Protein AF-A0A8J3R8L0-F1 (afdb_monomer)

Sequence (185 aa):
MNDTPLWLREAEAAKARGEQARTRAADDRARWIAKGVEEYGRGGRTRAAELLGISVGEVDKALARARGLARPTMLPDTDELLERLYALELATLPPLPATGWQVLAHIVRGTIVDVTWLCDPGELLAQEVDDLDPGEIPAGVDGVALAGACRAWSRTQALAVIDALAVGDLARLPAVNSPAGSAAR

pLDDT: mean 87.13, std 13.36, range [36.94, 98.06]

Solvent-accessible surface area (backbone atoms only — not comparable to full-atom values): 10612 Å² total; per-residue (Å²): 132,88,79,74,52,68,70,58,55,51,51,51,51,50,51,51,50,52,52,50,51,53,50,50,53,54,48,51,52,11,42,53,51,42,49,51,24,59,76,54,46,89,64,12,54,59,52,48,13,61,76,70,76,49,53,54,68,56,45,52,52,26,40,61,56,32,72,79,48,78,79,83,75,90,64,69,57,73,66,60,44,49,53,53,51,30,55,55,40,38,73,69,47,82,60,40,47,59,67,55,54,50,52,51,31,53,49,52,70,75,49,88,85,54,80,72,45,75,72,49,30,13,53,53,54,16,49,59,44,68,68,50,54,78,87,74,52,58,91,93,58,58,54,68,60,51,21,50,51,31,53,70,39,52,58,66,39,29,48,34,49,50,52,33,37,64,76,64,43,64,87,68,50,49,56,42,83,73,78,81,70,86,75,84,124

Secondary structure (DSSP, 8-state):
-----HHHHHHHHHHHHHHHHHHHHHHHHHHHHHHHHHHH-TTHHHHHHHHHT--HHHHHHHHHHHTTSPP--SSPPHHHHHHHHHHHHHHTSPPEEHHHHHHHHHHHHHS---GGGGTSHHHHHHHHHHTS-TTTSPTT--HHHHHHHHHHS-HHHHHHHHHHHHTT-GGGS-EE-PPP-----

Radius of gyration: 23.41 Å; Cα contacts (8 Å, |Δi|>4): 150; chains: 1; bounding box: 61×30×71 Å

Organism: NCBI:txid795644

Structure (mmCIF, N/CA/C/O backbone):
data_AF-A0A8J3R8L0-F1
#
_entry.id   AF-A0A8J3R8L0-F1
#
loop_
_atom_site.group_PDB
_atom_site.id
_atom_site.type_symbol
_atom_site.label_atom_id
_atom_site.label_alt_id
_atom_site.label_comp_id
_atom_site.label_asym_id
_atom_site.label_entity_id
_atom_site.label_seq_id
_atom_site.pdbx_PDB_ins_code
_atom_site.Cartn_x
_atom_site.Cartn_y
_atom_site.Cartn_z
_atom_site.occupancy
_atom_site.B_iso_or_equiv
_atom_site.auth_seq_id
_atom_site.auth_comp_id
_atom_site.auth_asym_id
_atom_site.auth_atom_id
_atom_site.pdbx_PDB_model_num
ATOM 1 N N . MET A 1 1 ? -29.050 -0.049 -26.802 1.00 45.94 1 MET A N 1
ATOM 2 C CA . MET A 1 1 ? -27.882 0.386 -26.011 1.00 45.94 1 MET A CA 1
ATOM 3 C C . MET A 1 1 ? -27.273 -0.875 -25.433 1.00 45.94 1 MET A C 1
ATOM 5 O O . MET A 1 1 ? -27.990 -1.596 -24.758 1.00 45.94 1 MET A O 1
ATOM 9 N N . ASN A 1 2 ? -26.038 -1.216 -25.809 1.00 55.94 2 ASN A N 1
ATOM 10 C CA . ASN A 1 2 ? -25.337 -2.347 -25.200 1.00 55.94 2 ASN A CA 1
ATOM 11 C C . ASN A 1 2 ? -24.822 -1.878 -23.840 1.00 55.94 2 ASN A C 1
ATOM 13 O O . ASN A 1 2 ? -23.774 -1.240 -23.775 1.00 55.94 2 ASN A O 1
ATOM 17 N N . ASP A 1 3 ? -25.582 -2.154 -22.783 1.00 77.44 3 ASP A N 1
ATOM 18 C CA . ASP A 1 3 ? -25.098 -1.994 -21.416 1.00 77.44 3 ASP A CA 1
ATOM 19 C C . ASP A 1 3 ? -24.119 -3.127 -21.130 1.00 77.44 3 ASP A C 1
ATOM 21 O O . ASP A 1 3 ? -24.488 -4.217 -20.693 1.00 77.44 3 ASP A O 1
ATOM 25 N N . THR A 1 4 ? -22.846 -2.883 -21.441 1.00 83.12 4 THR A N 1
ATOM 26 C CA . THR A 1 4 ? -21.759 -3.743 -20.986 1.00 83.12 4 THR A CA 1
ATOM 27 C C . THR A 1 4 ? -21.862 -3.859 -19.462 1.00 83.12 4 THR A C 1
ATOM 29 O O . THR A 1 4 ? -21.815 -2.825 -18.784 1.00 83.12 4 THR A O 1
ATOM 32 N N . PRO A 1 5 ? -21.992 -5.079 -18.907 1.00 91.25 5 PRO A N 1
ATOM 33 C CA . PRO A 1 5 ? -22.111 -5.269 -17.469 1.00 91.25 5 PRO A CA 1
ATOM 34 C C . PRO A 1 5 ? -20.956 -4.606 -16.714 1.00 91.25 5 PRO A C 1
ATOM 36 O O . PRO A 1 5 ? -19.809 -4.659 -17.165 1.00 91.25 5 PRO A O 1
ATOM 39 N N . LEU A 1 6 ? -21.243 -4.019 -15.547 1.00 84.38 6 LEU A N 1
ATOM 40 C CA . LEU A 1 6 ? -20.247 -3.316 -14.728 1.00 84.38 6 LEU A CA 1
ATOM 41 C C . LEU A 1 6 ? -19.011 -4.187 -14.451 1.00 84.38 6 LEU A C 1
ATOM 43 O O . LEU A 1 6 ? -17.892 -3.731 -14.651 1.00 84.38 6 LEU A O 1
ATOM 47 N N . TRP A 1 7 ? -19.206 -5.463 -14.103 1.00 88.88 7 TRP A N 1
ATOM 48 C CA . TRP A 1 7 ? -18.100 -6.392 -13.839 1.00 88.88 7 TRP A CA 1
ATOM 49 C C . TRP A 1 7 ? -17.160 -6.568 -15.043 1.00 88.88 7 TRP A C 1
ATOM 51 O O . TRP A 1 7 ? -15.953 -6.711 -14.863 1.00 88.88 7 TRP A O 1
ATOM 61 N N . LEU A 1 8 ? -17.689 -6.531 -16.273 1.00 89.25 8 LEU A N 1
ATOM 62 C CA . LEU A 1 8 ? -16.896 -6.686 -17.493 1.00 89.25 8 LEU A CA 1
ATOM 63 C C . LEU A 1 8 ? -16.085 -5.416 -17.770 1.00 89.25 8 LEU A C 1
ATOM 65 O O . LEU A 1 8 ? -14.902 -5.506 -18.088 1.00 89.25 8 LEU A O 1
ATOM 69 N N . ARG A 1 9 ? -16.685 -4.239 -17.553 1.00 85.12 9 ARG A N 1
ATOM 70 C CA . ARG A 1 9 ? -15.973 -2.954 -17.628 1.00 85.12 9 ARG A CA 1
ATOM 71 C C . ARG A 1 9 ? -14.833 -2.879 -16.611 1.00 85.12 9 ARG A C 1
ATOM 73 O O . ARG A 1 9 ? -13.735 -2.457 -16.965 1.00 85.12 9 ARG A O 1
ATOM 80 N N . GLU A 1 10 ? -15.072 -3.324 -15.379 1.00 77.88 10 GLU A N 1
ATOM 81 C CA . GLU A 1 10 ? -14.047 -3.351 -14.330 1.00 77.88 10 GLU A CA 1
ATOM 82 C C . GLU A 1 10 ? -12.920 -4.343 -14.645 1.00 77.88 10 GLU A C 1
ATOM 84 O O . GLU A 1 10 ? -11.741 -4.016 -14.489 1.00 77.88 10 GLU A O 1
ATOM 89 N N . ALA A 1 11 ? -13.252 -5.528 -15.167 1.00 79.94 11 ALA A N 1
ATOM 90 C CA . ALA A 1 11 ? -12.260 -6.517 -15.587 1.00 79.94 11 ALA A CA 1
ATOM 91 C C . ALA A 1 11 ? -11.386 -6.012 -16.752 1.00 79.94 11 ALA A C 1
ATOM 93 O O . ALA A 1 11 ? -10.164 -6.186 -16.742 1.00 79.94 11 ALA A O 1
ATOM 94 N N . GLU A 1 12 ? -11.981 -5.349 -17.746 1.00 89.69 12 GLU A N 1
ATOM 95 C CA . GLU A 1 12 ? -11.247 -4.735 -18.859 1.00 89.69 12 GLU A CA 1
ATOM 96 C C . GLU A 1 12 ? -10.358 -3.579 -18.391 1.00 89.69 12 GLU A C 1
ATOM 98 O O . GLU A 1 12 ? -9.199 -3.488 -18.805 1.00 89.69 12 GLU A O 1
ATOM 103 N N . ALA A 1 13 ? -10.857 -2.738 -17.482 1.00 77.75 13 ALA A N 1
ATOM 104 C CA . ALA A 1 13 ? -10.071 -1.672 -16.874 1.00 77.75 13 ALA A CA 1
ATOM 105 C C . ALA A 1 13 ? -8.886 -2.234 -16.069 1.00 77.75 13 ALA A C 1
ATOM 107 O O . ALA A 1 13 ? -7.767 -1.735 -16.194 1.00 77.75 13 ALA A O 1
ATOM 108 N N . ALA A 1 14 ? -9.091 -3.310 -15.302 1.00 76.19 14 ALA A N 1
ATOM 109 C CA . ALA A 1 14 ? -8.022 -4.002 -14.583 1.00 76.19 14 ALA A CA 1
ATOM 110 C C . ALA A 1 14 ? -6.966 -4.578 -15.541 1.00 76.19 14 ALA A C 1
ATOM 112 O O . ALA A 1 14 ? -5.767 -4.390 -15.326 1.00 76.19 14 ALA A O 1
ATOM 113 N N . LYS A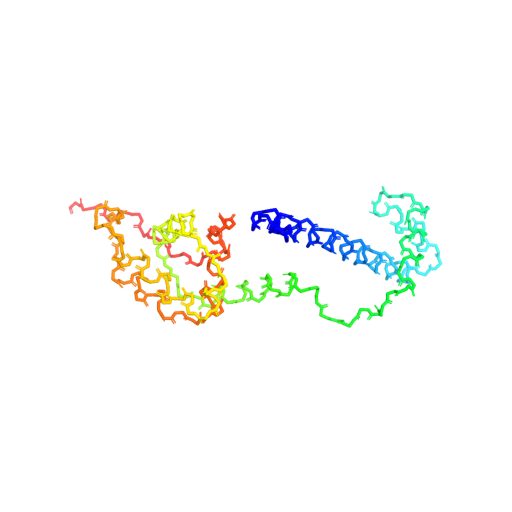 1 15 ? -7.392 -5.203 -16.646 1.00 84.44 15 LYS A N 1
ATOM 114 C CA . LYS A 1 15 ? -6.486 -5.691 -17.696 1.00 84.44 15 LYS A CA 1
ATOM 115 C C . LYS A 1 15 ? -5.679 -4.553 -18.324 1.00 84.44 15 LYS A C 1
ATOM 117 O O . LYS A 1 15 ? -4.471 -4.697 -18.507 1.00 84.44 15 LYS A O 1
ATOM 122 N N . ALA A 1 16 ? -6.324 -3.429 -18.633 1.00 83.56 16 ALA A N 1
ATOM 123 C CA . ALA A 1 16 ? -5.661 -2.257 -19.195 1.00 83.56 16 ALA A CA 1
ATOM 124 C C . ALA A 1 16 ? -4.614 -1.676 -18.230 1.00 83.56 16 ALA A C 1
ATOM 126 O O . ALA A 1 16 ? -3.495 -1.389 -18.656 1.00 83.56 16 ALA A O 1
ATOM 127 N N . ARG A 1 17 ? -4.932 -1.576 -16.929 1.00 77.56 17 ARG A N 1
ATOM 128 C CA . ARG A 1 17 ? -3.967 -1.176 -15.889 1.00 77.56 17 ARG A CA 1
ATOM 129 C C . ARG A 1 17 ? -2.774 -2.132 -15.828 1.00 77.56 17 ARG A C 1
ATOM 131 O O . ARG A 1 17 ? -1.635 -1.675 -15.814 1.00 77.56 17 ARG A O 1
ATOM 138 N N . GLY A 1 18 ? -3.017 -3.443 -15.871 1.00 77.31 18 GLY A N 1
ATOM 139 C CA . GLY A 1 18 ? -1.951 -4.449 -15.875 1.00 77.31 18 GLY A CA 1
ATOM 140 C C . GLY A 1 18 ? -1.012 -4.330 -17.080 1.00 77.31 18 GLY A C 1
ATOM 141 O O . GLY A 1 18 ? 0.204 -4.430 -16.936 1.00 77.31 18 GLY A O 1
ATOM 142 N N . GLU A 1 19 ? -1.549 -4.064 -18.271 1.00 86.31 19 GLU A N 1
ATOM 143 C CA . GLU A 1 19 ? -0.729 -3.879 -19.473 1.00 86.31 19 GLU A CA 1
ATOM 144 C C . GLU A 1 19 ? 0.084 -2.575 -19.434 1.00 86.31 19 GLU A C 1
ATOM 146 O O . GLU A 1 19 ? 1.256 -2.551 -19.822 1.00 86.31 19 GLU A O 1
ATOM 151 N N . GLN A 1 20 ? -0.503 -1.502 -18.897 1.00 76.12 20 GLN A N 1
ATOM 152 C CA . GLN A 1 20 ? 0.219 -0.257 -18.634 1.00 76.12 20 GLN A CA 1
ATOM 153 C C . GLN A 1 20 ? 1.361 -0.475 -17.635 1.00 76.12 20 GLN A C 1
ATOM 155 O O . GLN A 1 20 ? 2.471 -0.015 -17.893 1.00 76.12 20 GLN A O 1
ATOM 160 N N . ALA A 1 21 ? 1.129 -1.214 -16.547 1.00 73.12 21 ALA A N 1
ATOM 161 C CA . ALA A 1 21 ? 2.158 -1.545 -15.562 1.00 73.12 21 ALA A CA 1
ATOM 162 C C . ALA A 1 21 ? 3.311 -2.352 -16.183 1.00 73.12 21 ALA A C 1
ATOM 164 O O . ALA A 1 21 ? 4.474 -2.004 -16.002 1.00 73.12 21 ALA A O 1
ATOM 165 N N . ARG A 1 22 ? 3.014 -3.367 -17.009 1.00 80.81 22 ARG A N 1
ATOM 166 C CA . ARG A 1 22 ? 4.050 -4.121 -17.746 1.00 80.81 22 ARG A CA 1
ATOM 167 C C . ARG A 1 22 ? 4.849 -3.241 -18.699 1.00 80.81 22 ARG A C 1
ATOM 169 O O . ARG A 1 22 ? 6.064 -3.388 -18.800 1.00 80.81 22 ARG A O 1
ATOM 176 N N . THR A 1 23 ? 4.167 -2.337 -19.400 1.00 84.44 23 THR A N 1
ATOM 177 C CA . THR A 1 23 ? 4.804 -1.384 -20.316 1.00 84.44 23 THR A CA 1
ATOM 178 C C . THR A 1 23 ? 5.757 -0.466 -19.555 1.00 84.44 23 THR A C 1
ATOM 180 O O . THR A 1 23 ? 6.905 -0.332 -19.972 1.00 84.44 23 THR A O 1
ATOM 183 N N . ARG A 1 24 ? 5.321 0.091 -18.415 1.00 79.25 24 ARG A N 1
ATOM 184 C CA . ARG A 1 24 ? 6.158 0.917 -17.529 1.00 79.25 24 ARG A CA 1
ATOM 185 C C . ARG A 1 24 ? 7.361 0.138 -17.007 1.00 79.25 24 ARG A C 1
ATOM 187 O O . ARG A 1 24 ? 8.484 0.577 -17.202 1.00 79.25 24 ARG A O 1
ATOM 194 N N . ALA A 1 25 ? 7.156 -1.074 -16.495 1.00 80.69 25 ALA A N 1
ATOM 195 C CA . ALA A 1 25 ? 8.248 -1.923 -16.021 1.00 80.69 25 ALA A CA 1
ATOM 196 C C . ALA A 1 25 ? 9.279 -2.235 -17.127 1.00 80.69 25 ALA A C 1
ATOM 198 O O . ALA A 1 25 ? 10.489 -2.232 -16.891 1.00 80.69 25 ALA A O 1
ATOM 199 N N . ALA A 1 26 ? 8.823 -2.476 -18.362 1.00 86.38 26 ALA A N 1
ATOM 200 C CA . ALA A 1 26 ? 9.709 -2.667 -19.509 1.00 86.38 26 ALA A CA 1
ATOM 201 C C . ALA A 1 26 ? 10.465 -1.381 -19.889 1.00 86.38 26 ALA A C 1
ATOM 203 O O . ALA A 1 26 ? 11.637 -1.452 -20.269 1.00 86.38 26 ALA A O 1
ATOM 204 N N . ASP A 1 27 ? 9.811 -0.222 -19.784 1.00 87.19 27 ASP A N 1
ATOM 205 C CA . ASP A 1 27 ? 10.409 1.098 -19.997 1.00 87.19 27 ASP A CA 1
ATOM 206 C C . ASP A 1 27 ? 11.475 1.410 -18.941 1.00 87.19 27 ASP A C 1
ATOM 208 O O . ASP A 1 27 ? 12.583 1.819 -19.292 1.00 87.19 27 ASP A O 1
ATOM 212 N N . ASP A 1 28 ? 11.196 1.145 -17.667 1.00 82.94 28 ASP A N 1
ATOM 213 C CA . ASP A 1 28 ? 12.136 1.365 -16.568 1.00 82.94 28 ASP A CA 1
ATOM 214 C C . ASP A 1 28 ? 13.334 0.429 -16.662 1.00 82.94 28 ASP A C 1
ATOM 216 O O . ASP A 1 28 ? 14.484 0.874 -16.588 1.00 82.94 28 ASP A O 1
ATOM 220 N N . ARG A 1 29 ? 13.101 -0.854 -16.962 1.00 88.31 29 ARG A N 1
ATOM 221 C CA . ARG A 1 29 ? 14.186 -1.793 -17.266 1.00 88.31 29 ARG A CA 1
ATOM 222 C C . ARG A 1 29 ? 15.049 -1.286 -18.421 1.00 88.31 29 ARG A C 1
ATOM 224 O O . ARG A 1 29 ? 16.276 -1.337 -18.338 1.00 88.31 29 ARG A O 1
ATOM 231 N N . ALA A 1 30 ? 14.435 -0.781 -19.490 1.00 90.56 30 ALA A N 1
ATOM 232 C CA . ALA A 1 30 ? 15.160 -0.225 -20.627 1.00 90.56 30 ALA A CA 1
ATOM 233 C C . ALA A 1 30 ? 16.004 1.004 -20.245 1.00 90.56 30 ALA A C 1
ATOM 235 O O . ALA A 1 30 ? 17.154 1.107 -20.680 1.00 90.56 30 ALA A O 1
ATOM 236 N N . ARG A 1 31 ? 15.481 1.898 -19.394 1.00 87.12 31 ARG A N 1
ATOM 237 C CA . ARG A 1 31 ? 16.216 3.061 -18.867 1.00 87.12 31 ARG A CA 1
ATOM 238 C C . ARG A 1 31 ? 17.426 2.648 -18.036 1.00 87.12 31 ARG A C 1
ATOM 240 O O . ARG A 1 31 ? 18.515 3.172 -18.263 1.00 87.12 31 ARG A O 1
ATOM 247 N N . TRP A 1 32 ? 17.261 1.703 -17.114 1.00 88.19 32 TRP A N 1
ATOM 248 C CA . TRP A 1 32 ? 18.356 1.235 -16.262 1.00 88.19 32 TRP A CA 1
ATOM 249 C C . TRP A 1 32 ? 19.443 0.509 -17.056 1.00 88.19 32 TRP A C 1
ATOM 251 O O . TRP A 1 32 ? 20.627 0.744 -16.820 1.00 88.19 32 TRP A O 1
ATOM 261 N N . ILE A 1 33 ? 19.064 -0.287 -18.062 1.00 92.12 33 ILE A N 1
ATOM 262 C CA . ILE A 1 33 ? 20.026 -0.887 -18.998 1.00 92.12 33 ILE A CA 1
ATOM 263 C C . ILE A 1 33 ? 20.777 0.203 -19.770 1.00 92.12 33 ILE A C 1
ATOM 265 O O . ILE A 1 33 ? 21.999 0.135 -19.881 1.00 92.12 33 ILE A O 1
ATOM 269 N N . ALA A 1 34 ? 20.078 1.222 -20.280 1.00 90.62 34 ALA A N 1
ATOM 270 C CA . ALA A 1 34 ? 20.713 2.323 -21.001 1.00 90.62 34 ALA A CA 1
ATOM 271 C C . ALA A 1 34 ? 21.715 3.091 -20.132 1.00 90.62 34 ALA A C 1
ATOM 273 O O . ALA A 1 34 ? 22.836 3.332 -20.579 1.00 90.62 34 ALA A O 1
ATOM 274 N N . LYS A 1 35 ? 21.343 3.389 -18.881 1.00 87.44 35 LYS A N 1
ATOM 275 C CA . LYS A 1 35 ? 22.228 4.014 -17.893 1.00 87.44 35 LYS A CA 1
ATOM 276 C C . LYS A 1 35 ? 23.460 3.152 -17.613 1.00 87.44 35 LYS A C 1
ATOM 278 O O . LYS A 1 35 ? 24.574 3.650 -17.710 1.00 87.44 35 LYS A O 1
ATOM 283 N N . GLY A 1 36 ? 23.282 1.858 -17.340 1.00 88.19 36 GLY A N 1
ATOM 284 C CA . GLY A 1 36 ? 24.408 0.954 -17.087 1.00 88.19 36 GLY A CA 1
ATOM 285 C C . GLY A 1 36 ? 25.364 0.856 -18.281 1.00 88.19 36 GLY A C 1
ATOM 286 O O . GLY A 1 36 ? 26.579 0.909 -18.117 1.00 88.19 36 GLY A O 1
ATOM 287 N N . VAL A 1 37 ? 24.836 0.782 -19.508 1.00 93.19 37 VAL A N 1
ATOM 288 C CA . VAL A 1 37 ? 25.662 0.793 -20.729 1.00 93.19 37 VAL A CA 1
ATOM 289 C C . VAL A 1 37 ? 26.445 2.105 -20.874 1.00 93.19 37 VAL A C 1
ATOM 291 O O . VAL A 1 37 ? 27.604 2.057 -21.284 1.00 93.19 37 VAL A O 1
ATOM 294 N N . GLU A 1 38 ? 25.837 3.251 -20.549 1.00 89.94 38 GLU A N 1
ATOM 295 C CA . GLU A 1 38 ? 26.497 4.566 -20.548 1.00 89.94 38 GLU A CA 1
ATOM 296 C C . GLU A 1 38 ? 27.632 4.623 -19.513 1.00 89.94 38 GLU A C 1
ATOM 298 O O . GLU A 1 38 ? 28.750 5.004 -19.862 1.00 89.94 38 GLU A O 1
ATOM 303 N N . GLU A 1 39 ? 27.385 4.165 -18.282 1.00 89.81 39 GLU A N 1
ATOM 304 C CA . GLU A 1 39 ? 28.362 4.155 -17.182 1.00 89.81 39 GLU A CA 1
ATOM 305 C C . GLU A 1 39 ? 29.599 3.292 -17.480 1.00 89.81 39 GLU A C 1
ATOM 307 O O . GLU A 1 39 ? 30.716 3.665 -17.122 1.00 89.81 39 GLU A O 1
ATOM 312 N N . TYR A 1 40 ? 29.437 2.162 -18.178 1.00 89.25 40 TYR A N 1
ATOM 313 C CA . TYR A 1 40 ? 30.560 1.295 -18.560 1.00 89.25 40 TYR A CA 1
ATOM 314 C C . TYR A 1 40 ? 31.335 1.774 -19.801 1.00 89.25 40 TYR A C 1
ATOM 316 O O . TYR A 1 40 ? 32.431 1.276 -20.070 1.00 89.25 40 TYR A O 1
ATOM 324 N N . GLY A 1 41 ? 30.795 2.708 -20.588 1.00 87.00 41 GLY A N 1
ATOM 325 C CA . GLY A 1 41 ? 31.454 3.226 -21.786 1.00 87.00 41 GLY A CA 1
ATOM 326 C C . GLY A 1 41 ? 31.706 2.162 -22.867 1.00 87.00 41 GLY A C 1
ATOM 327 O O . GLY A 1 41 ? 30.803 1.438 -23.303 1.00 87.00 41 GLY A O 1
ATOM 328 N N . ARG A 1 42 ? 32.944 2.079 -23.381 1.00 90.44 42 ARG A N 1
ATOM 329 C CA . ARG A 1 42 ? 33.279 1.174 -24.497 1.00 90.44 42 ARG A CA 1
ATOM 330 C C . ARG A 1 42 ? 33.169 -0.289 -24.049 1.00 90.44 42 ARG A C 1
ATOM 332 O O . ARG A 1 42 ? 33.917 -0.736 -23.194 1.00 90.44 42 ARG A O 1
ATOM 339 N N . GLY A 1 43 ? 32.269 -1.042 -24.684 1.00 91.25 43 GLY A N 1
ATOM 340 C CA . GLY A 1 43 ? 31.977 -2.436 -24.317 1.00 91.25 43 GLY A CA 1
ATOM 341 C C . GLY A 1 43 ? 30.837 -2.594 -23.304 1.00 91.25 43 GLY A C 1
ATOM 342 O O . GLY A 1 43 ? 30.481 -3.723 -22.971 1.00 91.25 43 GLY A O 1
ATOM 343 N N . GLY A 1 44 ? 30.201 -1.494 -22.880 1.00 93.00 44 GLY A N 1
ATOM 344 C CA . GLY A 1 44 ? 29.120 -1.518 -21.893 1.00 93.00 44 GLY A CA 1
ATOM 345 C C . GLY A 1 44 ? 27.944 -2.425 -22.257 1.00 93.00 44 GLY A C 1
ATOM 346 O O . GLY A 1 44 ? 27.346 -3.024 -21.373 1.00 93.00 44 GLY A O 1
ATOM 347 N N . ARG A 1 45 ? 27.653 -2.617 -23.553 1.00 95.62 45 ARG A N 1
ATOM 348 C CA . ARG A 1 45 ? 26.591 -3.533 -24.016 1.00 95.62 45 ARG A CA 1
ATOM 349 C C . ARG A 1 45 ? 26.877 -4.989 -23.668 1.00 95.62 45 ARG A C 1
ATOM 351 O O . ARG A 1 45 ? 26.010 -5.661 -23.122 1.00 95.62 45 ARG A O 1
ATOM 358 N N . THR A 1 46 ? 28.089 -5.457 -23.959 1.00 96.50 46 THR A N 1
ATOM 359 C CA . THR A 1 46 ? 28.524 -6.816 -23.618 1.00 96.50 46 THR A CA 1
ATOM 360 C C . THR A 1 46 ? 28.541 -6.993 -22.108 1.00 96.50 46 THR A C 1
ATOM 362 O O . THR A 1 46 ? 28.031 -7.984 -21.600 1.00 96.50 46 THR A O 1
ATOM 365 N N . ARG A 1 47 ? 29.027 -5.983 -21.377 1.00 93.44 47 ARG A N 1
ATOM 366 C CA . ARG A 1 47 ? 29.091 -6.045 -19.917 1.00 93.44 47 ARG A CA 1
ATOM 367 C C . ARG A 1 47 ? 27.712 -6.078 -19.253 1.00 93.44 47 ARG A C 1
ATOM 369 O O . ARG A 1 47 ? 27.502 -6.855 -18.329 1.00 93.44 47 ARG A O 1
ATOM 376 N N . ALA A 1 48 ? 26.768 -5.273 -19.737 1.00 94.69 48 ALA A N 1
ATOM 377 C CA . ALA A 1 48 ? 25.389 -5.285 -19.259 1.00 94.69 48 ALA A CA 1
ATOM 378 C C . ALA A 1 48 ? 24.689 -6.617 -19.575 1.00 94.69 48 ALA A C 1
ATOM 380 O O . ALA A 1 48 ? 23.978 -7.144 -18.724 1.00 94.69 48 ALA A O 1
ATOM 381 N N . ALA A 1 49 ? 24.923 -7.178 -20.767 1.00 96.19 49 ALA A N 1
ATOM 382 C CA . ALA A 1 49 ? 24.404 -8.488 -21.159 1.00 96.19 49 ALA A CA 1
ATOM 383 C C . ALA A 1 49 ? 24.901 -9.600 -20.217 1.00 96.19 49 ALA A C 1
ATOM 385 O O . ALA A 1 49 ? 24.095 -10.374 -19.706 1.00 96.19 49 ALA A O 1
ATOM 386 N N . GLU A 1 50 ? 26.204 -9.621 -19.918 1.00 95.94 50 GLU A N 1
ATOM 387 C CA . GLU A 1 50 ? 26.812 -10.560 -18.966 1.00 95.94 50 GLU A CA 1
ATOM 388 C C . GLU A 1 50 ? 26.218 -10.436 -17.557 1.00 95.94 50 GLU A C 1
ATOM 390 O O . GLU A 1 50 ? 25.801 -11.436 -16.980 1.00 95.94 50 GLU A O 1
ATOM 395 N N . LEU A 1 51 ? 26.158 -9.218 -17.004 1.00 94.88 51 LEU A N 1
ATOM 396 C CA . LEU A 1 51 ? 25.689 -8.986 -15.631 1.00 94.88 51 LEU A CA 1
ATOM 397 C C . LEU A 1 51 ? 24.211 -9.330 -15.437 1.00 94.88 51 LEU A C 1
ATOM 399 O O . LEU A 1 51 ? 23.819 -9.781 -14.365 1.00 94.88 51 LEU A O 1
ATOM 403 N N . LEU A 1 52 ? 23.394 -9.109 -16.466 1.00 94.25 52 LEU A N 1
ATOM 404 C CA . LEU A 1 52 ? 21.960 -9.385 -16.425 1.00 94.25 52 LEU A CA 1
ATOM 405 C C . LEU A 1 52 ? 21.613 -10.806 -16.887 1.00 94.25 52 LEU A C 1
ATOM 407 O O . LEU A 1 52 ? 20.443 -11.179 -16.827 1.00 94.25 52 LEU A O 1
ATOM 411 N N . GLY A 1 53 ? 22.592 -11.584 -17.366 1.00 95.75 53 GLY A N 1
ATOM 412 C CA . GLY A 1 53 ? 22.364 -12.925 -17.904 1.00 95.75 53 GLY A CA 1
ATOM 413 C C . GLY A 1 53 ? 21.471 -12.941 -19.150 1.00 95.75 53 GLY A C 1
ATOM 414 O O . GLY A 1 53 ? 20.693 -13.875 -19.329 1.00 95.75 53 GLY A O 1
ATOM 415 N N . ILE A 1 54 ? 21.550 -11.907 -19.994 1.00 96.50 54 ILE A N 1
ATOM 416 C CA . ILE A 1 54 ? 20.737 -11.756 -21.214 1.00 96.50 54 ILE A CA 1
ATOM 417 C C . ILE A 1 54 ? 21.607 -11.661 -22.466 1.00 96.50 54 ILE A C 1
ATOM 419 O O . ILE A 1 54 ? 22.816 -11.452 -22.398 1.00 96.50 54 ILE A O 1
ATOM 423 N N . SER A 1 55 ? 20.994 -11.780 -23.641 1.00 97.12 55 SER A N 1
ATOM 424 C CA . SER A 1 55 ? 21.707 -11.601 -24.906 1.00 97.12 55 SER A CA 1
ATOM 425 C C . SER A 1 55 ? 22.020 -10.124 -25.190 1.00 97.12 55 SER A C 1
ATOM 427 O O . SER A 1 55 ? 21.258 -9.219 -24.842 1.00 97.12 55 SER A O 1
ATOM 429 N N . VAL A 1 56 ? 23.107 -9.860 -25.925 1.00 96.00 56 VAL A N 1
ATOM 430 C CA . VAL A 1 56 ? 23.421 -8.499 -26.411 1.00 96.00 56 VAL A CA 1
ATOM 431 C C . VAL A 1 56 ? 22.285 -7.942 -27.281 1.00 96.00 56 VAL A C 1
ATOM 433 O O . VAL A 1 56 ? 21.983 -6.756 -27.213 1.00 96.00 56 VAL A O 1
ATOM 436 N N . GLY A 1 57 ? 21.585 -8.799 -28.033 1.00 96.12 57 GLY A N 1
ATOM 437 C CA . GLY A 1 57 ? 20.414 -8.391 -28.814 1.00 96.12 57 GLY A CA 1
ATOM 438 C C . GLY A 1 57 ? 19.242 -7.900 -27.953 1.00 96.12 57 GLY A C 1
ATOM 439 O O . GLY A 1 57 ? 18.511 -7.001 -28.366 1.00 96.12 57 GLY A O 1
ATOM 440 N N . GLU A 1 58 ? 19.055 -8.438 -26.745 1.00 95.56 58 GLU A N 1
ATOM 441 C CA . GLU A 1 58 ? 18.069 -7.917 -25.787 1.00 95.56 58 GLU A CA 1
ATOM 442 C C . GLU A 1 58 ? 18.497 -6.579 -25.189 1.00 95.56 58 GLU A C 1
ATOM 444 O O . GLU A 1 58 ? 17.651 -5.700 -25.010 1.00 95.56 58 GLU A O 1
ATOM 449 N N . VAL A 1 59 ? 19.799 -6.388 -24.955 1.00 95.69 59 VAL A N 1
ATOM 450 C CA . VAL A 1 59 ? 20.352 -5.079 -24.584 1.00 95.69 59 VAL A CA 1
ATOM 451 C C . VAL A 1 59 ? 20.095 -4.063 -25.698 1.00 95.69 59 VAL A C 1
ATOM 453 O O . VAL A 1 59 ? 19.588 -2.981 -25.422 1.00 95.69 59 VAL A O 1
ATOM 456 N N . ASP A 1 60 ? 20.348 -4.404 -26.962 1.00 95.56 60 ASP A N 1
ATOM 457 C CA . ASP A 1 60 ? 20.093 -3.503 -28.093 1.00 95.56 60 ASP A CA 1
ATOM 458 C C . ASP A 1 60 ? 18.603 -3.143 -28.232 1.00 95.56 60 ASP A C 1
ATOM 460 O O . ASP A 1 60 ? 18.272 -1.979 -28.477 1.00 95.56 60 ASP A O 1
ATOM 464 N N . LYS A 1 61 ? 17.687 -4.099 -28.012 1.00 94.56 61 LYS A N 1
ATOM 465 C CA . LYS A 1 61 ? 16.236 -3.833 -27.965 1.00 94.56 61 LYS A CA 1
ATOM 466 C C . LYS A 1 61 ? 15.870 -2.873 -26.832 1.00 94.56 61 LYS A C 1
ATOM 468 O O . LYS A 1 61 ? 15.099 -1.939 -27.052 1.00 94.56 61 LYS A O 1
ATOM 473 N N . ALA A 1 62 ? 16.435 -3.076 -25.642 1.00 93.25 62 ALA A N 1
ATOM 474 C CA . ALA A 1 62 ? 16.244 -2.184 -24.503 1.00 93.25 62 ALA A CA 1
ATOM 475 C C . ALA A 1 62 ? 16.773 -0.769 -24.802 1.00 93.25 62 ALA A C 1
ATOM 477 O O . ALA A 1 62 ? 16.069 0.210 -24.575 1.00 93.25 62 ALA A O 1
ATOM 478 N N . LEU A 1 63 ? 17.957 -0.648 -25.410 1.00 92.06 63 LEU A N 1
ATOM 479 C CA . LEU A 1 63 ? 18.520 0.640 -25.825 1.00 92.06 63 LEU A CA 1
ATOM 480 C C . LEU A 1 63 ? 17.654 1.344 -26.875 1.00 92.06 63 LEU A C 1
ATOM 482 O O . LEU A 1 63 ? 17.439 2.551 -26.781 1.00 92.06 63 LEU A O 1
ATOM 486 N N . ALA A 1 64 ? 17.152 0.615 -27.875 1.00 92.31 64 ALA A N 1
ATOM 487 C CA . ALA A 1 64 ? 16.259 1.171 -28.888 1.00 92.31 64 ALA A CA 1
ATOM 488 C C . ALA A 1 64 ? 14.963 1.707 -28.263 1.00 92.31 64 ALA A C 1
ATOM 490 O O . ALA A 1 64 ? 14.535 2.809 -28.601 1.00 92.31 64 ALA A O 1
ATOM 491 N N . ARG A 1 65 ? 14.388 0.965 -27.310 1.00 90.62 65 ARG A N 1
ATOM 492 C CA . ARG A 1 65 ? 13.210 1.382 -26.542 1.00 90.62 65 ARG A CA 1
ATOM 493 C C . ARG A 1 65 ? 13.490 2.627 -25.695 1.00 90.62 65 ARG A C 1
ATOM 495 O O . ARG A 1 65 ? 12.709 3.571 -25.731 1.00 90.62 65 ARG A O 1
ATOM 502 N N . ALA A 1 66 ? 14.634 2.671 -25.009 1.00 88.38 66 ALA A N 1
ATOM 503 C CA . ALA A 1 66 ? 15.017 3.781 -24.137 1.00 88.38 66 ALA A CA 1
ATOM 504 C C . ALA A 1 66 ? 15.178 5.125 -24.870 1.00 88.38 66 ALA A C 1
ATOM 506 O O . ALA A 1 66 ? 14.907 6.168 -24.283 1.00 88.38 66 ALA A O 1
ATOM 507 N N . ARG A 1 67 ? 15.563 5.124 -26.157 1.00 85.25 67 ARG A N 1
ATOM 508 C CA . ARG A 1 67 ? 15.724 6.357 -26.961 1.00 85.25 67 ARG A CA 1
ATOM 509 C C . ARG A 1 67 ? 14.443 7.184 -27.094 1.00 85.25 67 ARG A C 1
ATOM 511 O O . ARG A 1 67 ? 14.537 8.387 -27.302 1.00 85.25 67 ARG A O 1
ATOM 518 N N . GLY A 1 68 ? 13.274 6.545 -27.019 1.00 75.00 68 GLY A N 1
ATOM 519 C CA . GLY A 1 68 ? 11.973 7.216 -27.099 1.00 75.00 68 GLY A CA 1
ATOM 520 C C . GLY A 1 68 ? 11.433 7.695 -25.750 1.00 75.00 68 GLY A C 1
ATOM 521 O O . GLY A 1 68 ? 10.377 8.320 -25.709 1.00 75.00 68 GLY A O 1
ATOM 522 N N . LEU A 1 69 ? 12.123 7.393 -24.648 1.00 80.12 69 LEU A N 1
ATOM 523 C CA . LEU A 1 69 ? 11.675 7.726 -23.303 1.00 80.12 69 LEU A CA 1
ATOM 524 C C . LEU A 1 69 ? 12.298 9.050 -22.852 1.00 80.12 69 LEU A C 1
ATOM 526 O O . LEU A 1 69 ? 13.485 9.299 -23.066 1.00 80.12 69 LEU A O 1
ATOM 530 N N . ALA A 1 70 ? 11.506 9.892 -22.185 1.00 66.19 70 ALA A N 1
ATOM 531 C CA . ALA A 1 70 ? 12.038 11.064 -21.500 1.00 66.19 70 ALA A CA 1
ATOM 532 C C . ALA A 1 70 ? 13.109 10.637 -20.479 1.00 66.19 70 ALA A C 1
ATOM 534 O O . ALA A 1 70 ? 12.964 9.612 -19.803 1.00 66.19 70 ALA A O 1
ATOM 535 N N . ARG A 1 71 ? 14.191 11.422 -20.377 1.00 60.62 71 ARG A N 1
ATOM 536 C CA . ARG A 1 71 ? 15.290 11.164 -19.434 1.00 60.62 71 ARG A CA 1
ATOM 537 C C . ARG A 1 71 ? 14.717 11.122 -18.007 1.00 60.62 71 ARG A C 1
ATOM 539 O O . ARG A 1 71 ? 13.933 12.012 -17.679 1.00 60.62 71 ARG A O 1
ATOM 546 N N . PRO A 1 72 ? 15.066 10.127 -17.173 1.00 59.31 72 PRO A N 1
ATOM 547 C CA . PRO A 1 72 ? 14.435 9.972 -15.870 1.00 59.31 72 PRO A CA 1
ATOM 548 C C . PRO A 1 72 ? 14.682 11.203 -14.994 1.00 59.31 72 PRO A C 1
ATOM 550 O O . PRO A 1 72 ? 15.811 11.508 -14.612 1.00 59.31 72 PRO A O 1
ATOM 553 N N . THR A 1 73 ? 13.611 11.919 -14.675 1.00 57.03 73 THR A N 1
ATOM 554 C CA . THR A 1 73 ? 13.586 12.966 -13.659 1.00 57.03 73 THR A CA 1
ATOM 555 C C . THR A 1 73 ? 13.465 12.305 -12.291 1.00 57.03 73 THR A C 1
ATOM 557 O O . THR A 1 73 ? 12.352 12.143 -11.822 1.00 57.03 73 THR A O 1
ATOM 560 N N . MET A 1 74 ? 14.609 11.890 -11.731 1.00 64.94 74 MET A N 1
ATOM 561 C CA . MET A 1 74 ? 15.035 11.709 -10.318 1.00 64.94 74 MET A CA 1
ATOM 562 C C . MET A 1 74 ? 14.070 11.219 -9.207 1.00 64.94 74 MET A C 1
ATOM 564 O O . MET A 1 74 ? 14.557 10.923 -8.120 1.00 64.94 74 MET A O 1
ATOM 568 N N . LEU A 1 75 ? 12.763 11.099 -9.417 1.00 67.56 75 LEU A N 1
ATOM 569 C CA . LEU A 1 75 ? 11.839 10.432 -8.508 1.00 67.56 75 LEU A CA 1
ATOM 570 C C . LEU A 1 75 ? 11.657 8.972 -8.951 1.00 67.56 75 LEU A C 1
ATOM 572 O O . LEU A 1 75 ? 11.694 8.705 -10.158 1.00 67.56 75 LEU A O 1
ATOM 576 N N . PRO A 1 76 ? 11.476 8.041 -7.996 1.00 70.56 76 PRO A N 1
ATOM 577 C CA . PRO A 1 76 ? 11.010 6.690 -8.285 1.00 70.56 76 PRO A CA 1
ATOM 578 C C . PRO A 1 76 ? 9.722 6.693 -9.114 1.00 70.56 76 PRO A C 1
ATOM 580 O O . PRO A 1 76 ? 9.041 7.721 -9.219 1.00 70.56 76 PRO A O 1
ATOM 583 N N . ASP A 1 77 ? 9.366 5.544 -9.685 1.00 74.56 77 ASP A N 1
ATOM 584 C CA . ASP A 1 77 ? 8.030 5.392 -10.254 1.00 74.56 77 ASP A CA 1
ATOM 585 C C . ASP A 1 77 ? 6.942 5.593 -9.176 1.00 74.56 77 ASP A C 1
ATOM 587 O O . ASP A 1 77 ? 7.215 5.670 -7.976 1.00 74.56 77 ASP A O 1
ATOM 591 N N . THR A 1 78 ? 5.692 5.773 -9.608 1.00 81.94 78 THR A N 1
ATOM 592 C CA . THR A 1 78 ? 4.589 6.102 -8.693 1.00 81.94 78 THR A CA 1
ATOM 593 C C . THR A 1 78 ? 4.356 5.022 -7.639 1.00 81.94 78 THR A C 1
ATOM 595 O O . THR A 1 78 ? 4.001 5.370 -6.514 1.00 81.94 78 THR A O 1
ATOM 598 N N . ASP A 1 79 ? 4.574 3.753 -7.981 1.00 80.00 79 ASP A N 1
ATOM 599 C CA . ASP A 1 79 ? 4.289 2.628 -7.095 1.00 80.00 79 ASP A CA 1
ATOM 600 C C . ASP A 1 79 ? 5.390 2.517 -6.030 1.00 80.00 79 ASP A C 1
ATOM 602 O O . ASP A 1 79 ? 5.088 2.480 -4.839 1.00 80.00 79 ASP A O 1
ATOM 606 N N . GLU A 1 80 ? 6.664 2.608 -6.429 1.00 79.69 80 GLU A N 1
ATOM 607 C CA . GLU A 1 80 ? 7.805 2.663 -5.506 1.00 79.69 80 GLU A CA 1
ATOM 608 C C . GLU A 1 80 ? 7.736 3.912 -4.614 1.00 79.69 80 GLU A C 1
ATOM 610 O O . GLU A 1 80 ? 8.033 3.859 -3.417 1.00 79.69 80 GLU A O 1
ATOM 615 N N . LEU A 1 81 ? 7.337 5.059 -5.172 1.00 87.00 81 LEU A N 1
ATOM 616 C CA . LEU A 1 81 ? 7.157 6.280 -4.392 1.00 87.00 81 LEU A CA 1
ATOM 617 C C . LEU A 1 81 ? 6.067 6.096 -3.331 1.00 87.00 81 LEU A C 1
ATOM 619 O O . LEU A 1 81 ? 6.281 6.481 -2.181 1.00 87.00 81 LEU A O 1
ATOM 623 N N . LEU A 1 82 ? 4.925 5.511 -3.698 1.00 90.25 82 LEU A N 1
ATOM 624 C CA . LEU A 1 82 ? 3.825 5.262 -2.771 1.00 90.25 82 LEU A CA 1
ATOM 625 C C . LEU A 1 82 ? 4.229 4.262 -1.683 1.00 90.25 82 LEU A C 1
ATOM 627 O O . LEU A 1 82 ? 4.011 4.536 -0.506 1.00 90.25 82 LEU A O 1
ATOM 631 N N . GLU A 1 83 ? 4.891 3.163 -2.052 1.00 88.50 83 GLU A N 1
ATOM 632 C CA . GLU A 1 83 ? 5.395 2.163 -1.108 1.00 88.50 83 GLU A CA 1
ATOM 633 C C . GLU A 1 83 ? 6.355 2.789 -0.086 1.00 88.50 83 GLU A C 1
ATOM 635 O O . GLU A 1 83 ? 6.225 2.567 1.122 1.00 88.50 83 GLU A O 1
ATOM 640 N N . ARG A 1 84 ? 7.290 3.627 -0.556 1.00 89.81 84 ARG A N 1
ATOM 641 C CA . ARG A 1 84 ? 8.233 4.355 0.304 1.00 89.81 84 ARG A CA 1
ATOM 642 C C . ARG A 1 84 ? 7.527 5.355 1.214 1.00 89.81 84 ARG A C 1
ATOM 644 O O . ARG A 1 84 ? 7.890 5.452 2.384 1.00 89.81 84 ARG A O 1
ATOM 651 N N . LEU A 1 85 ? 6.535 6.088 0.706 1.00 93.94 85 LEU A N 1
ATOM 652 C CA . LEU A 1 85 ? 5.735 7.008 1.518 1.00 93.94 85 LEU A CA 1
ATOM 653 C C . LEU A 1 85 ? 4.967 6.247 2.602 1.00 93.94 85 LEU A C 1
ATOM 655 O O . LEU A 1 85 ? 5.032 6.628 3.765 1.00 93.94 85 LEU A O 1
ATOM 659 N N . TYR A 1 86 ? 4.323 5.132 2.261 1.00 95.94 86 TYR A N 1
ATOM 660 C CA . TYR A 1 86 ? 3.614 4.297 3.233 1.00 95.94 86 TYR A CA 1
ATOM 661 C C . TYR A 1 86 ? 4.550 3.710 4.283 1.00 95.94 86 TYR A C 1
ATOM 663 O O . TYR A 1 86 ? 4.229 3.748 5.466 1.00 95.94 86 TYR A O 1
ATOM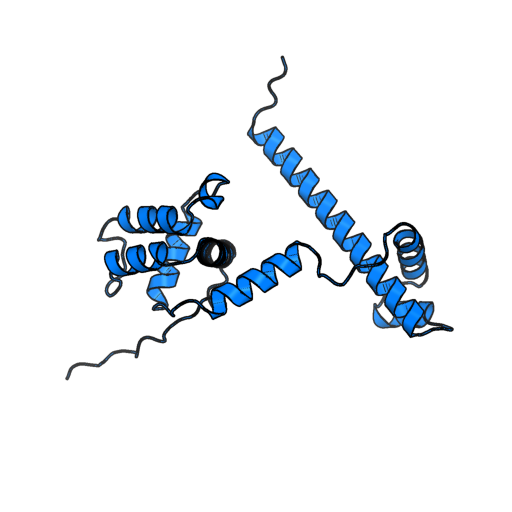 671 N N . ALA A 1 87 ? 5.736 3.238 3.898 1.00 93.25 87 ALA A N 1
ATOM 672 C CA . ALA A 1 87 ? 6.729 2.771 4.862 1.00 93.25 87 ALA A CA 1
ATOM 673 C C . ALA A 1 87 ? 7.135 3.868 5.867 1.00 93.25 87 ALA A C 1
ATOM 675 O O . ALA A 1 87 ? 7.291 3.579 7.054 1.00 93.25 87 ALA A O 1
ATOM 676 N N . LEU A 1 88 ? 7.270 5.121 5.415 1.00 95.31 88 LEU A N 1
ATOM 677 C CA . LEU A 1 88 ? 7.558 6.256 6.297 1.00 95.31 88 LEU A CA 1
ATOM 678 C C . LEU A 1 88 ? 6.395 6.547 7.250 1.00 95.31 88 LEU A C 1
ATOM 680 O O . LEU A 1 88 ? 6.630 6.741 8.440 1.00 95.31 88 LEU A O 1
ATOM 684 N N . GLU A 1 89 ? 5.158 6.540 6.755 1.00 96.94 89 GLU A N 1
ATOM 685 C CA . GLU A 1 89 ? 3.972 6.763 7.590 1.00 96.94 89 GLU A CA 1
ATOM 686 C C . GLU A 1 89 ? 3.826 5.669 8.658 1.00 96.94 89 GLU A C 1
ATOM 688 O O . GLU A 1 89 ? 3.683 5.983 9.842 1.00 96.94 89 GLU A O 1
ATOM 693 N N . LEU A 1 90 ? 3.961 4.391 8.276 1.00 96.06 90 LEU A N 1
ATOM 694 C CA . LEU A 1 90 ? 3.894 3.254 9.203 1.00 96.06 90 LEU A CA 1
ATOM 695 C C . LEU A 1 90 ? 4.956 3.332 10.306 1.00 96.06 90 LEU A C 1
ATOM 697 O O . LEU A 1 90 ? 4.666 3.012 11.456 1.00 96.06 90 LEU A O 1
ATOM 701 N N . ALA A 1 91 ? 6.164 3.807 9.991 1.00 93.38 91 ALA A N 1
ATOM 702 C CA . ALA A 1 91 ? 7.236 3.960 10.975 1.00 93.38 91 ALA A CA 1
ATOM 703 C C . ALA A 1 91 ? 6.936 5.015 12.058 1.00 93.38 91 ALA A C 1
ATOM 705 O O . ALA A 1 91 ? 7.563 4.999 13.117 1.00 93.38 91 ALA A O 1
ATOM 706 N N . THR A 1 92 ? 5.996 5.932 11.805 1.00 94.56 92 THR A N 1
ATOM 707 C CA . THR A 1 92 ? 5.590 6.980 12.760 1.00 94.56 92 THR A CA 1
ATOM 708 C C . THR A 1 92 ? 4.365 6.612 13.592 1.00 94.56 92 THR A C 1
ATOM 710 O O . THR A 1 92 ? 4.011 7.349 14.514 1.00 94.56 92 THR A O 1
ATOM 713 N N . LEU A 1 93 ? 3.708 5.492 13.281 1.00 95.19 93 LEU A N 1
ATOM 714 C CA . LEU A 1 93 ? 2.507 5.078 13.988 1.00 95.19 93 LEU A CA 1
ATOM 715 C C . LEU A 1 93 ? 2.821 4.651 15.428 1.00 95.19 93 LEU A C 1
ATOM 717 O O . LEU A 1 93 ? 3.794 3.926 15.663 1.00 95.19 93 LEU A O 1
ATOM 721 N N . PRO A 1 94 ? 1.976 5.037 16.402 1.00 93.00 94 PRO A N 1
ATOM 722 C CA . PRO A 1 94 ? 2.028 4.453 17.731 1.00 93.00 94 PRO A CA 1
ATOM 723 C C . PRO A 1 94 ? 1.885 2.926 17.635 1.00 93.00 94 PRO A C 1
ATOM 725 O O . PRO A 1 94 ? 0.986 2.445 16.939 1.00 93.00 94 PRO A O 1
ATOM 728 N N . PRO A 1 95 ? 2.745 2.148 18.313 1.00 93.75 95 PRO A N 1
ATOM 729 C CA . PRO A 1 95 ? 2.665 0.701 18.237 1.00 93.75 95 PRO A CA 1
ATOM 730 C C . PRO A 1 95 ? 1.389 0.186 18.907 1.00 93.75 95 PRO A C 1
ATOM 732 O O . PRO A 1 95 ? 1.033 0.627 20.002 1.00 93.75 95 PRO A O 1
ATOM 735 N N . LEU A 1 96 ? 0.745 -0.799 18.282 1.00 93.56 96 LEU A N 1
ATOM 736 C CA . LEU A 1 96 ? -0.382 -1.532 18.866 1.00 93.56 96 LEU A CA 1
ATOM 737 C C . LEU A 1 96 ? 0.043 -2.940 19.304 1.00 93.56 96 LEU A C 1
ATOM 739 O O . LEU A 1 96 ? 1.047 -3.471 18.820 1.00 93.56 96 LEU A O 1
ATOM 743 N N . PRO A 1 97 ? -0.705 -3.588 20.213 1.00 92.31 97 PRO A N 1
ATOM 744 C CA . PRO A 1 97 ? -0.550 -5.017 20.452 1.00 92.31 97 PRO A CA 1
ATOM 745 C C . PRO A 1 97 ? -0.730 -5.810 19.155 1.00 92.31 97 PRO A C 1
ATOM 747 O O . PRO A 1 97 ? -1.599 -5.493 18.343 1.00 92.31 97 PRO A O 1
ATOM 750 N N . ALA A 1 98 ? 0.044 -6.884 18.984 1.00 92.25 98 ALA A N 1
ATOM 751 C CA . ALA A 1 98 ? -0.050 -7.743 17.800 1.00 92.25 98 ALA A CA 1
ATOM 752 C C . ALA A 1 98 ? -1.476 -8.278 17.561 1.00 92.25 98 ALA A C 1
ATOM 754 O O . ALA A 1 98 ? -1.914 -8.391 16.420 1.00 92.25 98 ALA A O 1
ATOM 755 N N . THR A 1 99 ? -2.222 -8.552 18.634 1.00 92.81 99 THR A N 1
ATOM 756 C CA . THR A 1 99 ? -3.633 -8.957 18.569 1.00 92.81 99 THR A CA 1
ATOM 757 C C . THR A 1 99 ? -4.537 -7.857 18.013 1.00 92.81 99 THR A C 1
ATOM 759 O O . THR A 1 99 ? -5.451 -8.163 17.257 1.00 92.81 99 THR A O 1
ATOM 762 N N . GLY A 1 100 ? -4.256 -6.582 18.300 1.00 94.56 100 GLY A N 1
ATOM 763 C CA . GLY A 1 100 ? -4.973 -5.449 17.707 1.00 94.56 100 GLY A CA 1
ATOM 764 C C . GLY A 1 100 ? -4.770 -5.381 16.193 1.00 94.56 100 GLY A C 1
ATOM 765 O O . GLY A 1 100 ? -5.737 -5.265 15.445 1.00 94.56 100 GLY A O 1
ATOM 766 N N . TRP A 1 101 ? -3.532 -5.569 15.720 1.00 96.19 101 TRP A N 1
ATOM 767 C CA . TRP A 1 101 ? -3.258 -5.650 14.281 1.00 96.19 101 TRP A CA 1
ATOM 768 C C . TRP A 1 101 ? -3.948 -6.835 13.607 1.00 96.19 101 TRP A C 1
ATOM 770 O O . TRP A 1 101 ? -4.416 -6.707 12.481 1.00 96.19 101 TRP A O 1
ATOM 780 N N . GLN A 1 102 ? -4.048 -7.977 14.288 1.00 94.19 102 GLN A N 1
ATOM 781 C CA . GLN A 1 102 ? -4.760 -9.146 13.767 1.00 94.19 102 GLN A CA 1
ATOM 782 C C . GLN A 1 102 ? -6.267 -8.902 13.628 1.00 94.19 102 GLN A C 1
ATOM 784 O O . GLN A 1 102 ? -6.845 -9.331 12.632 1.00 94.19 102 GLN A O 1
ATOM 789 N N . VAL A 1 103 ? -6.888 -8.194 14.579 1.00 95.38 103 VAL A N 1
ATOM 790 C CA . VAL A 1 103 ? -8.302 -7.790 14.488 1.00 95.38 103 VAL A CA 1
ATOM 791 C C . VAL A 1 103 ? -8.519 -6.890 13.276 1.00 95.38 103 VAL A C 1
ATOM 793 O O . VAL A 1 103 ? -9.369 -7.180 12.439 1.00 95.38 103 VAL A O 1
ATOM 796 N N . LEU A 1 104 ? -7.687 -5.860 13.109 1.00 96.75 104 LEU A N 1
ATOM 797 C CA . LEU A 1 104 ? -7.781 -4.976 11.945 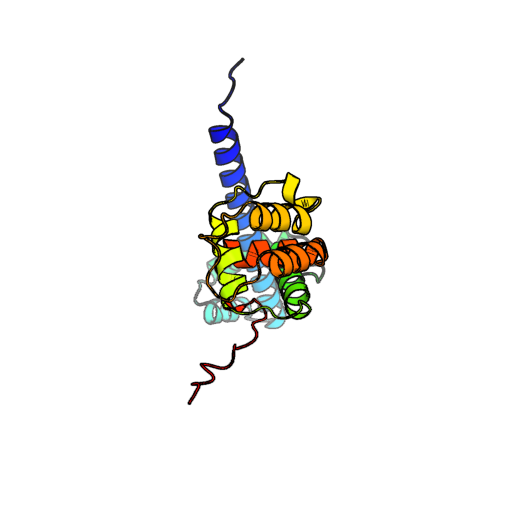1.00 96.75 104 LEU A CA 1
ATOM 798 C C . LEU A 1 104 ? -7.516 -5.719 10.628 1.00 96.75 104 LEU A C 1
ATOM 800 O O . LEU A 1 104 ? -8.184 -5.462 9.632 1.00 96.75 104 LEU A O 1
ATOM 804 N N . ALA A 1 105 ? -6.588 -6.680 10.615 1.00 96.06 105 ALA A N 1
ATOM 805 C CA . ALA A 1 105 ? -6.341 -7.523 9.445 1.00 96.06 105 ALA A CA 1
ATOM 806 C C . ALA A 1 105 ? -7.562 -8.365 9.070 1.00 96.06 105 ALA A C 1
ATOM 808 O O . ALA A 1 105 ? -7.814 -8.594 7.888 1.00 96.06 105 ALA A O 1
ATOM 809 N N . HIS A 1 106 ? -8.293 -8.860 10.070 1.00 94.50 106 HIS A N 1
ATOM 810 C CA . HIS A 1 106 ? -9.519 -9.612 9.853 1.00 94.50 106 HIS A CA 1
ATOM 811 C C . HIS A 1 106 ? -10.604 -8.728 9.233 1.00 94.50 106 HIS A C 1
ATOM 813 O O . HIS A 1 106 ? -11.141 -9.105 8.194 1.00 94.50 106 HIS A O 1
ATOM 819 N N . ILE A 1 107 ? -10.830 -7.538 9.803 1.00 95.56 107 ILE A N 1
ATOM 820 C CA . ILE A 1 107 ? -11.762 -6.532 9.273 1.00 95.56 107 ILE A CA 1
ATOM 821 C C . ILE A 1 107 ? -11.419 -6.203 7.818 1.00 95.56 107 ILE A C 1
ATOM 823 O O . ILE A 1 107 ? -12.212 -6.465 6.924 1.00 95.56 107 ILE A O 1
ATOM 827 N N . VAL A 1 108 ? -10.193 -5.741 7.542 1.00 95.88 108 VAL A N 1
ATOM 828 C CA . VAL A 1 108 ? -9.791 -5.298 6.192 1.00 95.88 108 VAL A CA 1
ATOM 829 C C . VAL A 1 108 ? -9.941 -6.403 5.138 1.00 95.88 108 VAL A C 1
ATOM 831 O O . VAL A 1 108 ? -10.217 -6.112 3.979 1.00 95.88 108 VAL A O 1
ATOM 834 N N . ARG A 1 109 ? -9.794 -7.680 5.512 1.00 92.75 109 ARG A N 1
ATOM 835 C CA . ARG A 1 109 ? -10.027 -8.812 4.594 1.00 92.75 109 ARG A CA 1
ATOM 836 C C . ARG A 1 109 ? -11.508 -9.088 4.323 1.00 92.75 109 ARG A C 1
ATOM 838 O O . ARG A 1 109 ? -11.812 -9.689 3.294 1.00 92.75 109 ARG A O 1
ATOM 845 N N . GLY A 1 110 ? -12.393 -8.726 5.248 1.00 91.88 110 GLY A N 1
ATOM 846 C CA . GLY A 1 110 ? -13.845 -8.860 5.118 1.00 91.88 110 GLY A CA 1
ATOM 847 C C . GLY A 1 110 ? -14.518 -7.650 4.464 1.00 91.88 110 GLY A C 1
ATOM 848 O O . GLY A 1 110 ? -15.587 -7.799 3.874 1.00 91.88 110 GLY A O 1
ATOM 849 N N . THR A 1 111 ? -13.885 -6.479 4.519 1.00 93.00 111 THR A N 1
ATOM 850 C CA . THR A 1 111 ? -14.457 -5.212 4.055 1.00 93.00 111 THR A CA 1
ATOM 851 C C . THR A 1 111 ? -14.099 -4.910 2.596 1.00 93.00 111 THR A C 1
ATOM 853 O O . THR A 1 111 ? -12.957 -5.058 2.154 1.00 93.00 111 THR A O 1
ATOM 856 N N . ILE A 1 112 ? -15.077 -4.432 1.820 1.00 90.31 112 ILE A N 1
ATOM 857 C CA . ILE A 1 112 ? -14.831 -3.913 0.468 1.00 90.31 112 ILE A CA 1
ATOM 858 C C . ILE A 1 112 ? -14.300 -2.482 0.592 1.00 90.31 112 ILE A C 1
ATOM 860 O O . ILE A 1 112 ? -15.062 -1.538 0.788 1.00 90.31 112 ILE A O 1
ATOM 864 N N . VAL A 1 113 ? -12.985 -2.324 0.453 1.00 89.00 113 VAL A N 1
ATOM 865 C CA . VAL A 1 113 ? -12.326 -1.012 0.431 1.00 89.00 113 VAL A CA 1
ATOM 866 C C . VAL A 1 113 ? -12.425 -0.421 -0.978 1.00 89.00 113 VAL A C 1
ATOM 868 O O . VAL A 1 113 ? -11.754 -0.881 -1.904 1.00 89.00 113 VAL A O 1
ATOM 871 N N . ASP A 1 114 ? -13.272 0.593 -1.151 1.00 89.25 114 ASP A N 1
ATOM 872 C CA . ASP A 1 114 ? -13.468 1.299 -2.423 1.00 89.25 114 ASP A CA 1
ATOM 873 C C . ASP A 1 114 ? -12.959 2.757 -2.384 1.00 89.25 114 ASP A C 1
ATOM 875 O O . ASP A 1 114 ? -12.292 3.190 -1.447 1.00 89.25 114 ASP A O 1
ATOM 879 N N . VAL A 1 115 ? -13.250 3.543 -3.426 1.00 88.62 115 VAL A N 1
ATOM 880 C CA . VAL A 1 115 ? -12.770 4.931 -3.556 1.00 88.62 115 VAL A CA 1
ATOM 881 C C . VAL A 1 115 ? -13.256 5.861 -2.435 1.00 88.62 115 VAL A C 1
ATOM 883 O O . VAL A 1 115 ? -12.600 6.866 -2.161 1.00 88.62 115 VAL A O 1
ATOM 886 N N . THR A 1 116 ? -14.374 5.547 -1.774 1.00 89.94 116 THR A N 1
ATOM 887 C CA . THR A 1 116 ? -14.906 6.356 -0.665 1.00 89.94 116 THR A CA 1
ATOM 888 C C . THR A 1 116 ? -13.969 6.338 0.543 1.00 89.94 116 THR A C 1
ATOM 890 O O . THR A 1 116 ? -13.852 7.342 1.249 1.00 89.94 116 THR A O 1
ATOM 893 N N . TRP A 1 117 ? -13.187 5.265 0.697 1.00 94.00 117 TRP A N 1
ATOM 894 C CA . TRP A 1 117 ? -12.169 5.140 1.735 1.00 94.00 117 TRP A CA 1
ATOM 895 C C . TRP A 1 117 ? -11.014 6.125 1.584 1.00 94.00 117 TRP A C 1
ATOM 897 O O . TRP A 1 117 ? -10.290 6.370 2.540 1.00 94.00 117 TRP A O 1
ATOM 907 N N . LEU A 1 118 ? -10.842 6.750 0.417 1.00 92.81 118 LEU A N 1
ATOM 908 C CA . LEU A 1 118 ? -9.810 7.771 0.229 1.00 92.81 118 LEU A CA 1
ATOM 909 C C . LEU A 1 118 ? -10.123 9.089 0.948 1.00 92.81 118 LEU A C 1
ATOM 911 O O . LEU A 1 118 ? -9.226 9.925 1.072 1.00 92.81 118 LEU A O 1
ATOM 915 N N . CYS A 1 119 ? -11.368 9.313 1.375 1.00 93.88 119 CYS A N 1
ATOM 916 C CA . CYS A 1 119 ? -11.760 10.524 2.090 1.00 93.88 119 CYS A CA 1
ATOM 917 C C . CYS A 1 119 ? -11.409 10.413 3.574 1.00 93.88 119 CYS A C 1
ATOM 919 O O . CYS A 1 119 ? -10.543 11.154 4.041 1.00 93.88 119 CYS A O 1
ATOM 921 N N . ASP A 1 120 ? -12.004 9.433 4.260 1.00 96.50 120 ASP A N 1
ATOM 922 C CA . ASP A 1 120 ? -11.944 9.292 5.720 1.00 96.50 120 ASP A CA 1
ATOM 923 C C . ASP A 1 120 ? -11.628 7.841 6.156 1.00 96.50 120 ASP A C 1
AT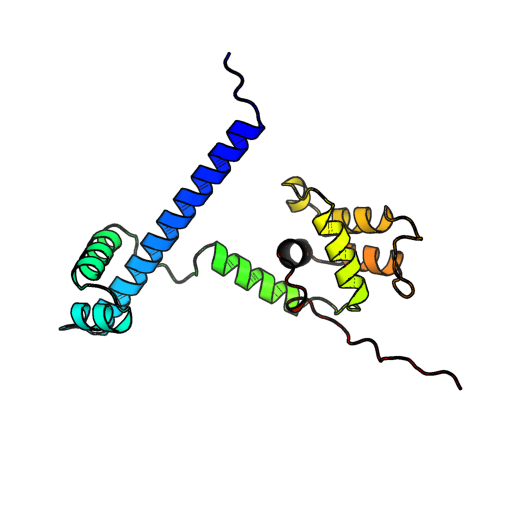OM 925 O O . ASP A 1 120 ? -12.402 7.211 6.876 1.00 96.50 120 ASP A O 1
ATOM 929 N N . PRO A 1 121 ? -10.477 7.279 5.738 1.00 97.31 121 PRO A N 1
ATOM 930 C CA . PRO A 1 121 ? -10.145 5.863 5.938 1.00 97.31 121 PRO A CA 1
ATOM 931 C C . PRO A 1 121 ? -10.050 5.466 7.414 1.00 97.31 121 PRO A C 1
ATOM 933 O O . PRO A 1 121 ? -10.439 4.361 7.777 1.00 97.31 121 PRO A O 1
ATOM 936 N N . GLY A 1 122 ? -9.535 6.357 8.268 1.00 97.50 122 GLY A N 1
ATOM 937 C CA . GLY A 1 122 ? -9.430 6.103 9.707 1.00 97.50 122 GLY A CA 1
ATOM 938 C C . GLY A 1 122 ? -10.792 6.044 10.398 1.00 97.50 122 GLY A C 1
ATOM 939 O O . GLY A 1 122 ? -10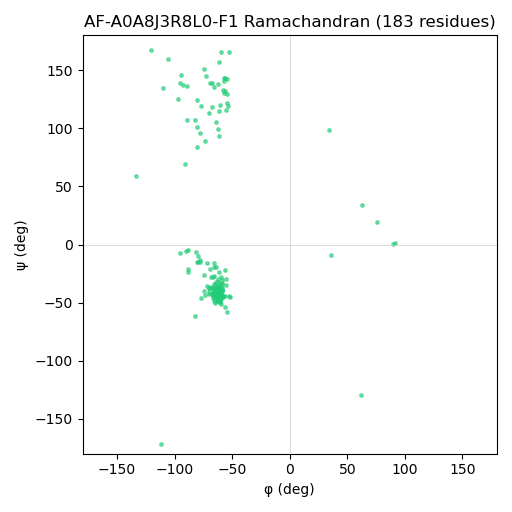.989 5.211 11.278 1.00 97.50 122 GLY A O 1
ATOM 940 N N . GLU A 1 123 ? -11.745 6.880 9.971 1.00 98.00 123 GLU A N 1
ATOM 941 C CA . GLU A 1 123 ? -13.105 6.885 10.520 1.00 98.00 123 GLU A CA 1
ATOM 942 C C . GLU A 1 123 ? -13.897 5.666 10.044 1.00 98.00 123 GLU A C 1
ATOM 944 O O . GLU A 1 123 ? -14.541 5.014 10.859 1.00 98.00 123 GLU A O 1
ATOM 949 N N . LEU A 1 124 ? -13.801 5.308 8.759 1.00 97.62 124 LEU A N 1
ATOM 950 C CA . LEU A 1 124 ? -14.454 4.105 8.235 1.00 97.62 124 LEU A CA 1
ATOM 951 C C . LEU A 1 124 ? -13.905 2.837 8.892 1.00 97.62 124 LEU A C 1
ATOM 953 O O . LEU A 1 124 ? -14.677 1.993 9.327 1.00 97.62 124 LEU A O 1
ATOM 957 N N . LEU A 1 125 ? -12.584 2.725 9.058 1.00 97.56 125 LEU A N 1
ATOM 958 C CA . LEU A 1 125 ? -12.009 1.585 9.769 1.00 97.56 125 LEU A CA 1
ATOM 959 C C . LEU A 1 125 ? -12.450 1.541 11.239 1.00 97.56 125 LEU A C 1
ATOM 961 O O . LEU A 1 125 ? -12.679 0.463 11.775 1.00 97.56 125 LEU A O 1
ATOM 965 N N . ALA A 1 126 ? -12.583 2.697 11.894 1.00 98.06 126 ALA A N 1
ATOM 966 C CA . ALA A 1 126 ? -13.084 2.764 13.262 1.00 98.06 126 ALA A CA 1
ATOM 967 C C . ALA A 1 126 ? -14.550 2.326 13.371 1.00 98.06 126 ALA A C 1
ATOM 969 O O . ALA A 1 126 ? -14.896 1.656 14.337 1.00 98.06 126 ALA A O 1
ATOM 970 N N . GLN A 1 127 ? -15.386 2.668 12.387 1.00 97.38 127 GLN A N 1
ATOM 971 C CA . GLN A 1 127 ? -16.774 2.201 12.312 1.00 97.38 127 GLN A CA 1
ATOM 972 C C . GLN A 1 127 ? -16.836 0.681 12.181 1.00 97.38 127 GLN A C 1
ATOM 974 O O . GLN A 1 127 ? -17.551 0.046 12.942 1.00 97.38 127 GLN A O 1
ATOM 979 N N . GLU A 1 128 ? -16.005 0.085 11.323 1.00 97.19 128 GLU A N 1
ATOM 980 C CA . GLU A 1 128 ? -15.930 -1.377 11.206 1.00 97.19 128 GLU A CA 1
ATOM 981 C C . GLU A 1 128 ? -15.471 -2.050 12.514 1.00 97.19 128 GLU A C 1
ATOM 983 O O . GLU A 1 128 ? -15.892 -3.161 12.815 1.00 97.19 128 GLU A O 1
ATOM 988 N N . VAL A 1 129 ? -14.618 -1.393 13.314 1.00 96.75 129 VAL A N 1
ATOM 989 C CA . VAL A 1 129 ? -14.248 -1.883 14.656 1.00 96.75 129 VAL A CA 1
ATOM 990 C C . VAL A 1 129 ? -15.415 -1.764 15.636 1.00 96.75 129 VAL A C 1
ATOM 992 O O . VAL A 1 129 ? -15.628 -2.681 16.426 1.00 96.75 129 VAL A O 1
ATOM 995 N N . ASP A 1 130 ? -16.146 -0.648 15.611 1.00 95.81 130 ASP A N 1
ATOM 996 C CA . ASP A 1 130 ? -17.298 -0.409 16.489 1.00 95.81 130 ASP A CA 1
ATOM 997 C C . ASP A 1 130 ? -18.485 -1.337 16.158 1.00 95.81 130 ASP A C 1
ATOM 999 O O . ASP A 1 130 ? -19.264 -1.670 17.053 1.00 95.81 130 ASP A O 1
ATOM 1003 N N . ASP A 1 131 ? -18.593 -1.778 14.902 1.00 95.00 131 ASP A N 1
ATOM 1004 C CA . ASP A 1 131 ? -19.621 -2.702 14.413 1.00 95.00 131 ASP A CA 1
ATOM 1005 C C . ASP A 1 131 ? -19.329 -4.179 14.743 1.00 95.00 131 ASP A C 1
ATOM 1007 O O . ASP A 1 131 ? -20.211 -5.026 14.578 1.00 95.00 131 ASP A O 1
ATOM 1011 N N . LEU A 1 132 ? -18.124 -4.513 15.230 1.00 92.88 132 LEU A N 1
ATOM 1012 C CA . LEU A 1 132 ? -17.810 -5.874 15.668 1.00 92.88 132 LEU A CA 1
ATOM 1013 C C . LEU A 1 132 ? -18.640 -6.270 16.890 1.00 92.88 132 LEU A C 1
ATOM 1015 O O . LEU A 1 132 ? -18.703 -5.558 17.899 1.00 92.88 132 LEU A O 1
ATOM 1019 N N . ASP A 1 133 ? -19.177 -7.488 16.857 1.00 89.25 133 ASP A N 1
ATOM 1020 C CA . ASP A 1 133 ? -19.811 -8.063 18.033 1.00 89.25 133 ASP A CA 1
ATOM 1021 C C . ASP A 1 133 ? -18.768 -8.219 19.162 1.00 89.25 133 ASP A C 1
ATOM 1023 O O . ASP A 1 133 ? -17.660 -8.714 18.926 1.00 89.25 133 ASP A O 1
ATOM 1027 N N . PRO A 1 134 ? -19.094 -7.902 20.433 1.00 82.44 134 PRO A N 1
ATOM 1028 C CA . PRO A 1 134 ? -18.139 -8.013 21.541 1.00 82.44 134 PRO A CA 1
ATOM 1029 C C . PRO A 1 134 ? -17.525 -9.412 21.725 1.00 82.44 134 PRO A C 1
ATOM 1031 O O . PRO A 1 134 ? -16.473 -9.546 22.345 1.00 82.44 134 PRO A O 1
ATOM 1034 N N . GLY A 1 135 ? -18.185 -10.459 21.216 1.00 84.31 135 GLY A N 1
ATOM 1035 C CA . GLY A 1 135 ? -17.679 -11.835 21.225 1.00 84.31 135 GLY A CA 1
ATOM 1036 C C . GLY A 1 135 ? -16.653 -12.150 20.129 1.00 84.31 135 GLY A C 1
ATOM 1037 O O . GLY A 1 135 ? -15.972 -13.169 20.225 1.00 84.31 135 GLY A O 1
ATOM 1038 N N . GLU A 1 136 ? -16.533 -11.300 19.110 1.00 85.69 136 GLU A N 1
ATOM 1039 C CA . GLU A 1 136 ? -15.567 -11.429 18.012 1.00 85.69 136 GLU A CA 1
ATOM 1040 C C . GLU A 1 136 ? -14.228 -10.763 18.345 1.00 85.69 136 GLU A C 1
ATOM 1042 O O . GLU A 1 136 ? -13.190 -11.123 17.784 1.00 85.69 136 GLU A O 1
ATOM 1047 N N . ILE A 1 137 ? -14.228 -9.836 19.307 1.00 88.38 137 ILE A N 1
ATOM 1048 C CA . ILE A 1 137 ? -13.024 -9.161 19.786 1.00 88.38 137 ILE A CA 1
ATOM 1049 C C . ILE A 1 137 ? -12.251 -10.110 20.722 1.00 88.38 137 ILE A C 1
ATOM 1051 O O . ILE A 1 137 ? -12.768 -10.511 21.770 1.00 88.38 137 ILE A O 1
ATOM 1055 N N . PRO A 1 138 ? -10.994 -10.478 20.398 1.00 89.88 138 PRO A N 1
ATOM 1056 C CA . PRO A 1 138 ? -10.188 -11.345 21.246 1.00 89.88 138 PRO A CA 1
ATOM 1057 C C . PRO A 1 138 ? -10.012 -10.782 22.660 1.00 89.88 138 PRO A C 1
ATOM 1059 O O . PRO A 1 138 ? -9.818 -9.580 22.855 1.00 89.88 138 PRO A O 1
ATOM 1062 N N . ALA A 1 139 ? -9.997 -11.671 23.655 1.00 85.19 139 ALA A N 1
ATOM 1063 C CA . ALA A 1 139 ? -9.786 -11.286 25.046 1.00 85.19 139 ALA A CA 1
ATOM 1064 C C . ALA A 1 139 ? -8.491 -10.467 25.215 1.00 85.19 139 ALA A C 1
ATOM 1066 O O . ALA A 1 139 ? -7.416 -10.876 24.772 1.00 85.19 139 ALA A O 1
ATOM 1067 N N . GLY A 1 140 ? -8.598 -9.317 25.886 1.00 83.75 140 GLY A N 1
ATOM 1068 C CA . GLY A 1 140 ? -7.479 -8.394 26.099 1.00 83.75 140 GLY A CA 1
ATOM 1069 C C . GLY A 1 140 ? -7.300 -7.333 25.009 1.00 83.75 140 GLY A C 1
ATOM 1070 O O . GLY A 1 140 ? -6.391 -6.514 25.129 1.00 83.75 140 GLY A O 1
ATOM 1071 N N . VAL A 1 141 ? -8.155 -7.311 23.982 1.00 90.44 141 VAL A N 1
ATOM 1072 C CA . VAL A 1 141 ? -8.274 -6.183 23.051 1.00 90.44 141 VAL A CA 1
ATOM 1073 C C . VAL A 1 141 ? -9.435 -5.296 23.497 1.00 90.44 141 VAL A C 1
ATOM 1075 O O . VAL A 1 141 ? -10.556 -5.764 23.669 1.00 90.44 141 VAL A O 1
ATOM 1078 N N . ASP A 1 142 ? -9.157 -4.011 23.701 1.00 93.12 142 ASP A N 1
ATOM 1079 C CA . ASP A 1 142 ? -10.179 -2.997 23.954 1.00 93.12 142 ASP A CA 1
ATOM 1080 C C . ASP A 1 142 ? -10.641 -2.419 22.608 1.00 93.12 142 ASP A C 1
ATOM 1082 O O . ASP A 1 142 ? -9.896 -1.682 21.958 1.00 93.12 142 ASP A O 1
ATOM 1086 N N . GLY A 1 143 ? -11.854 -2.787 22.180 1.00 93.56 143 GLY A N 1
ATOM 1087 C CA . GLY A 1 143 ? -12.439 -2.329 20.917 1.00 93.56 143 GLY A CA 1
ATOM 1088 C C . GLY A 1 143 ? -12.581 -0.809 20.839 1.00 93.56 143 GLY A C 1
ATOM 1089 O O . GLY A 1 143 ? -12.258 -0.220 19.812 1.00 93.56 143 GLY A O 1
ATOM 1090 N N . VAL A 1 144 ? -12.939 -0.153 21.948 1.00 95.25 144 VAL A N 1
ATOM 1091 C CA . VAL A 1 144 ? -13.093 1.309 22.000 1.00 95.25 144 VAL A CA 1
ATOM 1092 C C . VAL A 1 144 ? -11.738 1.990 21.832 1.00 95.25 144 VAL A C 1
ATOM 1094 O O . VAL A 1 144 ? -11.608 2.958 21.080 1.00 95.25 144 VAL A O 1
ATOM 1097 N N . ALA A 1 145 ? -10.701 1.472 22.495 1.00 95.00 145 ALA A N 1
ATOM 1098 C CA . ALA A 1 145 ? -9.344 1.982 22.324 1.00 95.00 145 ALA A CA 1
ATOM 1099 C C . ALA A 1 145 ? -8.816 1.742 20.899 1.00 95.00 145 ALA A C 1
ATOM 1101 O O . ALA A 1 145 ? -8.141 2.611 20.343 1.00 95.00 145 ALA A O 1
ATOM 1102 N N . LEU A 1 146 ? -9.138 0.595 20.292 1.00 96.50 146 LEU A N 1
ATOM 1103 C CA . LEU A 1 146 ? -8.736 0.257 18.927 1.00 96.50 146 LEU A CA 1
ATOM 1104 C C . LEU A 1 146 ? -9.415 1.164 17.889 1.00 96.50 146 LEU A C 1
ATOM 1106 O O . LEU A 1 146 ? -8.732 1.714 17.023 1.00 96.50 146 LEU A O 1
ATOM 1110 N N . ALA A 1 147 ? -10.725 1.391 18.010 1.00 97.69 147 ALA A N 1
ATOM 1111 C CA . ALA A 1 147 ? -11.459 2.331 17.167 1.00 97.69 147 ALA A CA 1
ATOM 1112 C C . ALA A 1 147 ? -10.939 3.766 17.359 1.00 97.69 147 ALA A C 1
ATOM 1114 O O . ALA A 1 147 ? -10.711 4.495 16.394 1.00 97.69 147 ALA A O 1
ATOM 1115 N N . GLY A 1 148 ? -10.665 4.164 18.606 1.00 97.88 148 GLY A N 1
ATOM 1116 C CA . GLY A 1 148 ? -10.036 5.447 18.924 1.00 97.88 148 GLY A CA 1
ATOM 1117 C C . GLY A 1 148 ? -8.663 5.625 18.269 1.00 97.88 148 GLY A C 1
ATOM 1118 O O . GLY A 1 148 ? -8.366 6.704 17.756 1.00 97.88 1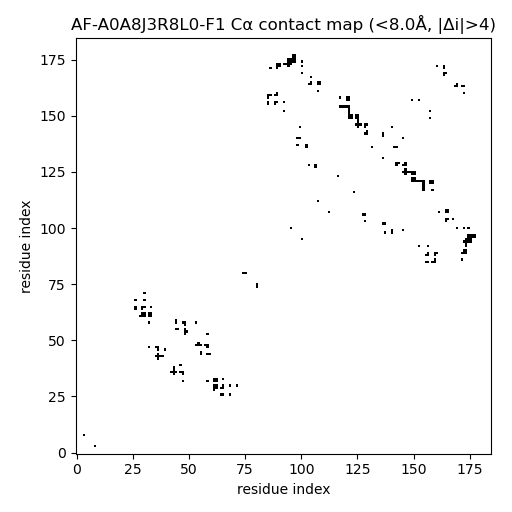48 GLY A O 1
ATOM 1119 N N . ALA A 1 149 ? -7.844 4.569 18.224 1.00 97.31 149 ALA A N 1
ATOM 1120 C CA . ALA A 1 149 ? -6.564 4.592 17.522 1.00 97.31 149 ALA A CA 1
ATOM 1121 C C . ALA A 1 149 ? -6.751 4.816 16.014 1.00 97.31 149 ALA A C 1
ATOM 1123 O O . ALA A 1 149 ? -6.068 5.667 15.450 1.00 97.31 149 ALA A O 1
ATOM 1124 N N . CYS A 1 150 ? -7.713 4.130 15.387 1.00 97.94 150 CYS A N 1
ATOM 1125 C CA . CYS A 1 150 ? -8.009 4.280 13.958 1.00 97.94 150 CYS A CA 1
ATOM 1126 C C . CYS A 1 150 ? -8.394 5.725 13.595 1.00 97.94 150 CYS A C 1
ATOM 1128 O O . CYS A 1 150 ? -7.870 6.283 12.630 1.00 97.94 150 CYS A O 1
ATOM 1130 N N . ARG A 1 151 ? -9.235 6.370 14.416 1.00 98.06 151 ARG A N 1
ATOM 1131 C CA . ARG A 1 151 ? -9.640 7.780 14.236 1.00 98.06 151 ARG A CA 1
ATOM 1132 C C . ARG A 1 151 ? -8.504 8.778 14.434 1.00 98.06 151 ARG A C 1
ATOM 1134 O O . ARG A 1 151 ? -8.545 9.876 13.887 1.00 98.06 151 ARG A O 1
ATOM 1141 N N . ALA A 1 152 ? -7.511 8.429 15.249 1.00 97.44 152 ALA A N 1
ATOM 1142 C CA . ALA A 1 152 ? -6.385 9.306 15.552 1.00 97.44 152 ALA A CA 1
ATOM 1143 C C . ALA A 1 152 ? -5.342 9.358 14.424 1.00 97.44 152 ALA A C 1
ATOM 1145 O O . ALA A 1 152 ? -4.479 10.240 14.428 1.00 97.44 152 ALA A O 1
ATOM 1146 N N . TRP A 1 153 ? -5.387 8.420 13.478 1.00 97.62 153 TRP A N 1
ATOM 1147 C CA . TRP A 1 153 ? -4.444 8.382 12.370 1.00 97.62 153 TRP A CA 1
ATOM 1148 C C . TRP A 1 153 ? -4.719 9.481 11.356 1.00 97.62 153 TRP A C 1
ATOM 1150 O O . TRP A 1 153 ? -5.860 9.823 11.044 1.00 97.62 153 TRP A O 1
ATOM 1160 N N . SER A 1 154 ? -3.643 10.005 10.774 1.00 97.06 154 SER A N 1
ATOM 1161 C CA . SER A 1 154 ? -3.776 10.808 9.570 1.00 97.06 154 SER A CA 1
ATOM 1162 C C . SER A 1 154 ? -4.374 9.956 8.448 1.00 97.06 154 SER A C 1
ATOM 1164 O O . SER A 1 154 ? -4.236 8.730 8.412 1.00 97.06 154 SER A O 1
ATOM 1166 N N . ARG A 1 155 ? -4.987 10.617 7.467 1.00 97.06 155 ARG A N 1
ATOM 1167 C CA . ARG A 1 155 ? -5.521 9.945 6.279 1.00 97.06 155 ARG A CA 1
ATOM 1168 C C . ARG A 1 155 ? -4.485 9.037 5.604 1.00 97.06 155 ARG A C 1
ATOM 1170 O O . ARG A 1 155 ? -4.802 7.910 5.244 1.00 97.06 155 ARG A O 1
ATOM 1177 N N . THR A 1 156 ? -3.252 9.513 5.437 1.00 96.19 156 THR A N 1
ATOM 1178 C CA . THR A 1 156 ? -2.187 8.745 4.772 1.00 96.19 156 THR A CA 1
ATOM 1179 C C . THR A 1 156 ? -1.725 7.566 5.626 1.00 96.19 156 THR A C 1
ATOM 1181 O O . THR A 1 156 ? -1.486 6.492 5.084 1.00 96.19 156 THR A O 1
ATOM 1184 N N . GLN A 1 157 ? -1.658 7.734 6.950 1.00 97.62 157 GLN A N 1
ATOM 1185 C CA . GLN A 1 157 ? -1.331 6.648 7.876 1.00 97.62 157 GLN A CA 1
ATOM 1186 C C . GLN A 1 157 ? -2.381 5.538 7.829 1.00 97.62 157 GLN A C 1
ATOM 1188 O O . GLN A 1 157 ? -2.025 4.370 7.707 1.00 97.62 157 GLN A O 1
ATOM 1193 N N . ALA A 1 158 ? -3.667 5.892 7.861 1.00 97.81 158 ALA A N 1
ATOM 1194 C CA . ALA A 1 158 ? -4.743 4.913 7.772 1.00 97.81 158 ALA A CA 1
ATOM 1195 C C . ALA A 1 158 ? -4.724 4.158 6.430 1.00 97.81 158 ALA A C 1
ATOM 1197 O O . ALA A 1 158 ? -4.857 2.937 6.421 1.00 97.81 158 ALA A O 1
ATOM 1198 N N . LEU A 1 159 ? -4.467 4.841 5.306 1.00 97.00 159 LEU A N 1
ATOM 1199 C CA . LEU A 1 159 ? -4.294 4.171 4.007 1.00 97.00 159 LEU A CA 1
ATOM 1200 C C . LEU A 1 159 ? -3.083 3.231 3.992 1.00 97.00 159 LEU A C 1
ATOM 1202 O O . LEU A 1 159 ? -3.190 2.123 3.478 1.00 97.00 159 LEU A O 1
ATOM 1206 N N . ALA A 1 160 ? -1.959 3.642 4.584 1.00 96.81 160 ALA A N 1
ATOM 1207 C CA . ALA A 1 160 ? -0.769 2.802 4.688 1.00 96.81 160 ALA A CA 1
ATOM 1208 C C . ALA A 1 160 ? -1.018 1.543 5.539 1.00 96.81 160 ALA A C 1
ATOM 1210 O O . ALA A 1 160 ? -0.523 0.465 5.211 1.00 96.81 160 ALA A O 1
ATOM 1211 N N . VAL A 1 161 ? -1.809 1.660 6.613 1.00 97.44 161 VAL A N 1
ATOM 1212 C CA . VAL A 1 161 ? -2.244 0.514 7.428 1.00 97.44 161 VAL A CA 1
ATOM 1213 C C . VAL A 1 161 ? -3.132 -0.414 6.609 1.00 97.44 161 VAL A C 1
ATOM 1215 O O . VAL A 1 161 ? -2.863 -1.610 6.558 1.00 97.44 161 VAL A O 1
ATOM 1218 N N . ILE A 1 162 ? -4.159 0.119 5.943 1.00 96.56 162 ILE A N 1
ATOM 1219 C CA . ILE A 1 162 ? -5.079 -0.678 5.121 1.00 96.56 162 ILE A CA 1
ATOM 1220 C C . ILE A 1 162 ? -4.316 -1.424 4.020 1.00 96.56 162 ILE A C 1
ATOM 1222 O O . ILE A 1 162 ? -4.543 -2.619 3.841 1.00 96.56 162 ILE A O 1
ATOM 1226 N N . ASP A 1 163 ? -3.376 -0.761 3.340 1.00 95.06 163 ASP A N 1
ATOM 1227 C CA . ASP A 1 163 ? -2.500 -1.379 2.336 1.00 95.06 163 ASP A CA 1
ATOM 1228 C C . ASP A 1 163 ? -1.719 -2.566 2.921 1.00 95.06 163 ASP A C 1
ATOM 1230 O O . ASP A 1 163 ? -1.840 -3.691 2.430 1.00 95.06 163 ASP A O 1
ATOM 1234 N N . ALA A 1 164 ? -1.002 -2.352 4.031 1.00 94.81 164 ALA A N 1
ATOM 1235 C CA . ALA A 1 164 ? -0.226 -3.400 4.696 1.00 94.81 164 ALA A CA 1
ATOM 1236 C C . ALA A 1 164 ? -1.096 -4.591 5.143 1.00 94.81 164 ALA A C 1
ATOM 1238 O O . ALA A 1 164 ? -0.701 -5.751 4.992 1.00 94.81 164 ALA A O 1
ATOM 1239 N N . LEU A 1 165 ? -2.298 -4.324 5.663 1.00 95.56 165 LEU A N 1
ATOM 1240 C CA . LEU A 1 165 ? -3.245 -5.352 6.103 1.00 95.56 165 LEU A CA 1
ATOM 1241 C C . LEU A 1 165 ? -3.839 -6.139 4.926 1.00 95.56 165 LEU A C 1
ATOM 1243 O O . LEU A 1 165 ? -3.944 -7.368 5.007 1.00 95.56 165 LEU A O 1
ATOM 1247 N N . ALA A 1 166 ? -4.172 -5.460 3.825 1.00 91.94 166 ALA A N 1
ATOM 1248 C CA . ALA A 1 166 ? -4.733 -6.069 2.621 1.00 91.94 166 ALA A CA 1
ATOM 1249 C C . ALA A 1 166 ? -3.741 -7.027 1.942 1.00 91.94 166 ALA A C 1
ATOM 1251 O O . ALA A 1 166 ? -4.131 -8.116 1.516 1.00 91.94 166 ALA A O 1
ATOM 1252 N N . VAL A 1 167 ? -2.449 -6.675 1.904 1.00 89.19 167 VAL A N 1
ATOM 1253 C CA . VAL A 1 167 ? -1.387 -7.563 1.386 1.00 89.19 167 VAL A CA 1
ATOM 1254 C C . VAL A 1 167 ? -0.916 -8.606 2.408 1.00 89.19 167 VAL A C 1
ATOM 1256 O O . VAL A 1 167 ? -0.156 -9.512 2.068 1.00 89.19 167 VAL A O 1
ATOM 1259 N N . GLY A 1 168 ? -1.390 -8.519 3.655 1.00 88.44 168 GLY A N 1
ATOM 1260 C CA . GLY A 1 168 ? -1.074 -9.458 4.730 1.00 88.44 168 GLY A CA 1
ATOM 1261 C C . GLY A 1 168 ? 0.320 -9.290 5.339 1.00 88.44 168 GLY A C 1
ATOM 1262 O O . GLY A 1 168 ? 0.799 -10.215 5.997 1.00 88.44 168 GLY A O 1
ATOM 1263 N N . ASP A 1 169 ? 0.961 -8.137 5.157 1.00 88.81 169 ASP A N 1
ATOM 1264 C CA . ASP A 1 169 ? 2.309 -7.863 5.655 1.00 88.81 169 ASP A CA 1
ATOM 1265 C C . ASP A 1 169 ? 2.279 -7.227 7.053 1.00 88.81 169 ASP A C 1
ATOM 1267 O O . ASP A 1 169 ? 2.605 -6.057 7.264 1.00 88.81 169 ASP A O 1
ATOM 1271 N N . LEU A 1 170 ? 1.877 -8.029 8.043 1.00 89.94 170 LEU A N 1
ATOM 1272 C CA . LEU A 1 170 ? 1.827 -7.594 9.444 1.00 89.94 170 LEU A CA 1
ATOM 1273 C C . LEU A 1 170 ? 3.207 -7.249 10.016 1.00 89.94 170 LEU A C 1
ATOM 1275 O O . LEU A 1 170 ? 3.288 -6.549 11.021 1.00 89.94 170 LEU A O 1
ATOM 1279 N N . ALA A 1 171 ? 4.292 -7.723 9.396 1.00 87.44 171 ALA A N 1
ATOM 1280 C CA . ALA A 1 171 ? 5.649 -7.445 9.853 1.00 87.44 171 ALA A CA 1
ATOM 1281 C C . ALA A 1 171 ? 6.050 -5.974 9.644 1.00 87.44 171 ALA A C 1
ATOM 1283 O O . ALA A 1 171 ? 6.950 -5.488 10.328 1.00 87.44 171 ALA A O 1
ATOM 1284 N N . ARG A 1 172 ? 5.371 -5.256 8.736 1.00 88.44 172 ARG A N 1
ATOM 1285 C CA . ARG A 1 172 ? 5.558 -3.812 8.514 1.00 88.44 172 ARG A CA 1
ATOM 1286 C C . ARG A 1 172 ? 4.883 -2.934 9.567 1.00 88.44 172 ARG A C 1
ATOM 1288 O O . ARG A 1 172 ? 5.167 -1.739 9.616 1.00 88.44 172 ARG A O 1
ATOM 1295 N N . LEU A 1 173 ? 3.992 -3.493 10.385 1.00 93.12 173 LEU A N 1
ATOM 1296 C CA . LEU A 1 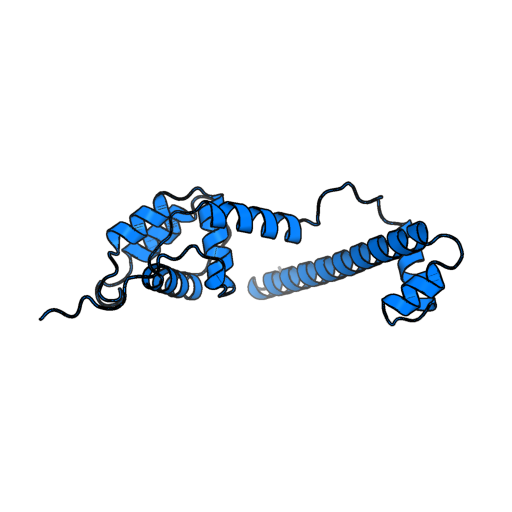173 ? 3.219 -2.732 11.364 1.00 93.12 173 LEU A CA 1
ATOM 1297 C C . LEU A 1 173 ? 3.964 -2.646 12.704 1.00 93.12 173 LEU A C 1
ATOM 1299 O O . LEU A 1 173 ? 4.502 -3.651 13.180 1.00 93.12 173 LEU A O 1
ATOM 1303 N N . PRO A 1 174 ? 3.993 -1.470 13.356 1.00 92.31 174 PRO A N 1
ATOM 1304 C CA . PRO A 1 174 ? 4.679 -1.318 14.629 1.00 92.31 174 PRO A CA 1
ATOM 1305 C C . PRO A 1 174 ? 3.916 -2.068 15.723 1.00 92.31 174 PRO A C 1
ATOM 1307 O O . PRO A 1 174 ? 2.798 -1.706 16.090 1.00 92.31 174 PRO A O 1
ATOM 1310 N N . ALA A 1 175 ? 4.520 -3.127 16.259 1.00 88.25 175 ALA A N 1
ATOM 1311 C CA . ALA A 1 175 ? 3.921 -3.944 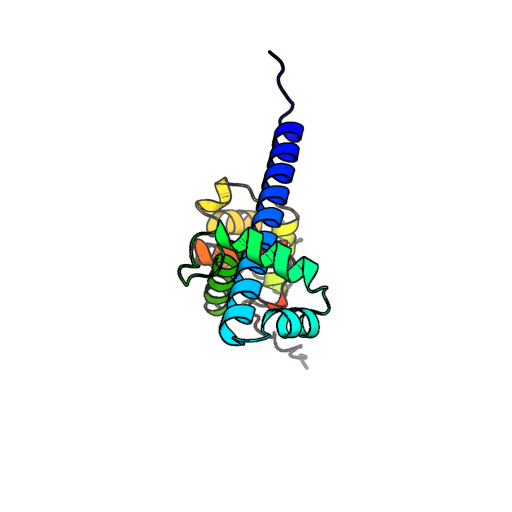17.306 1.00 88.25 175 ALA A CA 1
ATOM 1312 C C . ALA A 1 175 ? 4.643 -3.761 18.645 1.00 88.25 175 ALA A C 1
ATOM 1314 O O . ALA A 1 175 ? 5.872 -3.825 18.718 1.00 88.25 175 ALA A O 1
ATOM 1315 N N . VAL A 1 176 ? 3.882 -3.599 19.728 1.00 85.38 176 VAL A N 1
ATOM 1316 C CA . VAL A 1 176 ? 4.409 -3.859 21.073 1.00 85.38 176 VAL A 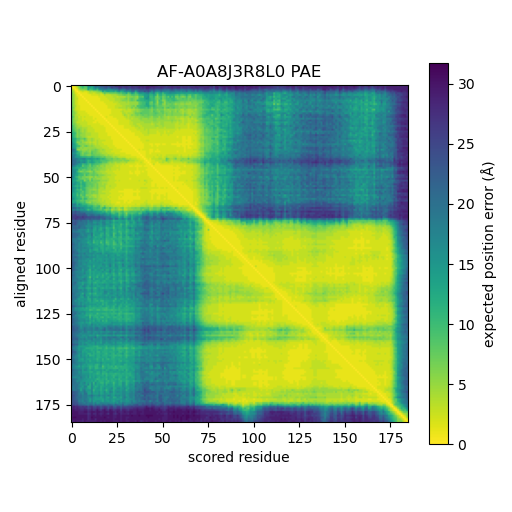CA 1
ATOM 1317 C C . VAL A 1 176 ? 4.362 -5.361 21.317 1.00 85.38 176 VAL A C 1
ATOM 1319 O O . VAL A 1 176 ? 3.303 -5.986 21.238 1.00 85.38 176 VAL A O 1
ATOM 1322 N N . ASN A 1 177 ? 5.511 -5.950 21.646 1.00 61.22 177 ASN A N 1
ATOM 1323 C CA . ASN A 1 177 ? 5.540 -7.293 22.208 1.00 61.22 177 ASN A CA 1
ATOM 1324 C C . ASN A 1 177 ? 4.830 -7.233 23.563 1.00 61.22 177 ASN A C 1
ATOM 1326 O O . ASN A 1 177 ? 5.382 -6.698 24.526 1.00 61.22 177 ASN A O 1
ATOM 1330 N N . SER A 1 178 ? 3.603 -7.749 23.650 1.00 49.66 178 SER A N 1
ATOM 1331 C CA . SER A 1 178 ? 2.964 -7.955 24.948 1.00 49.66 178 SER A CA 1
ATOM 1332 C C . SER A 1 178 ? 3.879 -8.851 25.792 1.00 49.66 178 SER A C 1
ATOM 1334 O O . SER A 1 178 ? 4.320 -9.891 25.291 1.00 49.66 178 SER A O 1
ATOM 1336 N N . PRO A 1 179 ? 4.201 -8.490 27.048 1.00 42.06 179 PRO A N 1
ATOM 1337 C CA . PRO A 1 179 ? 4.951 -9.387 27.909 1.00 42.06 179 PRO A CA 1
ATOM 1338 C C . PRO A 1 179 ? 4.128 -10.664 28.079 1.00 42.06 179 PRO A C 1
ATOM 1340 O O . PRO A 1 179 ? 2.981 -10.626 28.527 1.00 42.06 179 PRO A O 1
ATOM 1343 N N . ALA A 1 180 ? 4.708 -11.790 27.668 1.00 41.41 180 ALA A N 1
ATOM 1344 C CA . ALA A 1 180 ? 4.133 -13.103 27.890 1.00 41.41 180 ALA A CA 1
ATOM 1345 C C . ALA A 1 180 ? 3.840 -13.262 29.388 1.00 41.41 180 ALA A C 1
ATOM 1347 O O . ALA A 1 180 ? 4.755 -13.159 30.199 1.00 41.41 180 ALA A O 1
ATOM 1348 N N . GLY A 1 181 ? 2.563 -13.467 29.719 1.00 38.91 181 GLY A N 1
ATOM 1349 C CA . GLY A 1 181 ? 2.057 -13.960 30.997 1.00 38.91 181 GLY A CA 1
ATOM 1350 C C . GLY A 1 181 ? 2.828 -13.533 32.247 1.00 38.91 181 GLY A C 1
ATOM 1351 O O . GLY A 1 181 ? 3.754 -14.221 32.675 1.00 38.91 181 GLY A O 1
ATOM 1352 N N . SER A 1 182 ? 2.335 -12.501 32.937 1.00 36.94 182 SER A N 1
ATOM 1353 C CA . SER A 1 182 ? 2.455 -12.483 34.396 1.00 36.94 182 SER A CA 1
ATOM 1354 C C . SER A 1 182 ? 1.693 -13.702 34.919 1.00 36.94 182 SER A C 1
ATOM 1356 O O . SER A 1 182 ? 0.469 -13.687 35.052 1.00 36.94 182 SER A O 1
ATOM 1358 N N . ALA A 1 183 ? 2.416 -14.805 35.105 1.00 41.12 183 ALA A N 1
ATOM 1359 C CA . ALA A 1 183 ? 1.936 -15.953 35.841 1.00 41.12 183 ALA A CA 1
ATOM 1360 C C . ALA A 1 183 ? 1.685 -15.484 37.276 1.00 41.12 183 ALA A C 1
ATOM 1362 O O . ALA A 1 183 ? 2.616 -15.356 38.069 1.00 41.12 183 ALA A O 1
ATOM 1363 N N . ALA A 1 184 ? 0.421 -15.202 37.583 1.00 38.62 184 ALA A N 1
ATOM 1364 C CA . ALA A 1 184 ? -0.040 -15.072 38.949 1.00 38.62 184 ALA A CA 1
ATOM 1365 C C . ALA A 1 184 ? 0.314 -16.364 39.706 1.00 38.62 184 ALA A C 1
ATOM 1367 O O . ALA A 1 184 ? -0.162 -17.453 39.371 1.00 38.62 184 ALA A O 1
ATOM 1368 N N . ARG A 1 185 ? 1.184 -16.225 40.703 1.00 37.56 185 ARG A N 1
ATOM 1369 C CA . ARG A 1 185 ? 1.170 -17.031 41.920 1.00 37.56 185 ARG A CA 1
ATOM 1370 C C . ARG A 1 185 ? 0.794 -16.112 43.065 1.00 37.56 185 ARG A C 1
ATOM 1372 O O . ARG A 1 185 ? 1.280 -14.959 43.044 1.00 37.56 185 ARG A O 1
#

Foldseek 3Di:
DPPDDPVNVVVVVVVVVVVVVVVVVLQVVLLVLLVQLVVVDDCSLVVSCVVVVHDSVVSVVSPVSNVPDDNDPPDDPPVVNLLVLLLVLLVPADAEALLLLVLLLVLLQVDDDDPVCLPQVLQVSLVSLVPDDPVSRDPPDDSNVSSVSSNPGDSSNSVSSSVCSNVPPSVSHHHDDDPPDPPDD

Mean predicted aligned error: 11.45 Å